Protein AF-A0A6A7RZ47-F1 (afdb_monomer_lite)

Organism: NCBI:txid327160

Structure (mmCIF, N/CA/C/O backbone):
data_AF-A0A6A7RZ47-F1
#
_entry.id   AF-A0A6A7RZ47-F1
#
loop_
_atom_site.group_PDB
_atom_site.id
_atom_site.type_symbol
_atom_site.label_atom_id
_atom_site.label_alt_id
_atom_site.label_comp_id
_atom_site.label_asym_id
_atom_site.label_entity_id
_atom_site.label_seq_id
_atom_site.pdbx_PDB_ins_code
_atom_site.Cartn_x
_atom_site.Cartn_y
_atom_site.Cartn_z
_atom_site.occupancy
_atom_site.B_iso_or_equiv
_atom_site.auth_seq_id
_atom_site.auth_comp_id
_atom_site.auth_asym_id
_atom_site.auth_atom_id
_atom_site.pdbx_PDB_model_num
ATOM 1 N N . MET A 1 1 ? -10.441 25.614 19.177 1.00 42.06 1 MET A N 1
ATOM 2 C CA . MET A 1 1 ? -10.637 24.174 19.449 1.00 42.06 1 MET A CA 1
ATOM 3 C C . MET A 1 1 ? -12.119 23.893 19.299 1.00 42.06 1 MET A C 1
ATOM 5 O O . MET A 1 1 ? -12.904 24.571 19.939 1.00 42.06 1 MET A O 1
ATOM 9 N N . HIS A 1 2 ? -12.504 23.010 18.382 1.00 46.91 2 HIS A N 1
ATOM 10 C CA . HIS A 1 2 ? -13.904 22.645 18.164 1.00 46.91 2 HIS A CA 1
ATOM 11 C C . HIS A 1 2 ? -14.183 21.423 19.047 1.00 46.91 2 HIS A C 1
ATOM 13 O O . HIS A 1 2 ? -13.871 20.298 18.664 1.00 46.91 2 HIS A O 1
ATOM 19 N N . PHE A 1 3 ? -14.642 21.651 20.278 1.00 51.09 3 PHE A N 1
ATOM 20 C CA . PHE A 1 3 ? -15.110 20.572 21.142 1.00 51.09 3 PHE A CA 1
ATOM 21 C C . PHE A 1 3 ? -16.520 20.208 20.681 1.00 51.09 3 PHE A C 1
ATOM 23 O O . PHE A 1 3 ? -17.443 21.003 20.829 1.00 51.09 3 PHE A O 1
ATOM 30 N N . ALA A 1 4 ? -16.675 19.042 20.052 1.00 54.41 4 ALA A N 1
ATOM 31 C CA . ALA A 1 4 ? -17.999 18.481 19.817 1.00 54.41 4 ALA A CA 1
ATOM 32 C C . ALA A 1 4 ? -18.583 18.100 21.192 1.00 54.41 4 ALA A C 1
ATOM 34 O O . ALA A 1 4 ? -17.933 17.324 21.896 1.00 54.41 4 ALA A O 1
ATOM 35 N N . PRO A 1 5 ? -19.744 18.644 21.596 1.00 55.62 5 PRO A N 1
ATOM 36 C CA . PRO A 1 5 ? -20.177 18.633 22.995 1.00 55.62 5 PRO A CA 1
ATOM 37 C C . PRO A 1 5 ? -20.528 17.253 23.579 1.00 55.62 5 PRO A C 1
ATOM 39 O O . PRO A 1 5 ? -20.689 17.161 24.785 1.00 55.62 5 PRO A O 1
ATOM 42 N N . CYS A 1 6 ? -20.581 16.177 22.785 1.00 64.56 6 CYS A N 1
ATOM 43 C CA . CYS A 1 6 ? -21.048 14.867 23.262 1.00 64.56 6 CYS A CA 1
ATOM 44 C C . CYS A 1 6 ? -20.198 13.683 22.767 1.00 64.56 6 CYS A C 1
ATOM 46 O O . CYS A 1 6 ? -20.747 12.652 22.397 1.00 64.56 6 CYS A O 1
ATOM 48 N N . LYS A 1 7 ? -18.865 13.803 22.669 1.00 72.44 7 LYS A N 1
ATOM 49 C CA . LYS A 1 7 ? -18.021 12.680 22.207 1.00 72.44 7 LYS A CA 1
ATOM 50 C C . LYS A 1 7 ? -16.829 12.432 23.127 1.00 72.44 7 LYS A C 1
ATOM 52 O O . LYS A 1 7 ? -16.024 13.342 23.326 1.00 72.44 7 LYS A O 1
ATOM 57 N N . LEU A 1 8 ? -16.672 11.186 23.593 1.00 81.12 8 LEU A N 1
ATOM 58 C CA . LEU A 1 8 ? -15.474 10.733 24.309 1.00 81.12 8 LEU A CA 1
ATOM 59 C C . LEU A 1 8 ? -14.213 10.948 23.467 1.00 81.12 8 LEU A C 1
ATOM 61 O O . LEU A 1 8 ? -14.157 10.592 22.287 1.00 81.12 8 LEU A O 1
ATOM 65 N N . GLN A 1 9 ? -13.180 11.509 24.093 1.00 85.69 9 GLN A N 1
ATOM 66 C CA . GLN A 1 9 ? -11.888 11.772 23.466 1.00 85.69 9 GLN A CA 1
ATOM 67 C C . GLN A 1 9 ? -10.771 11.253 24.366 1.00 85.69 9 GLN A C 1
ATOM 69 O O . GLN A 1 9 ? -10.730 11.545 25.558 1.00 85.69 9 GLN A O 1
ATOM 74 N N . ILE A 1 10 ? -9.855 10.481 23.783 1.00 88.12 10 ILE A N 1
ATOM 75 C CA . ILE A 1 10 ? -8.711 9.925 24.507 1.00 88.12 10 ILE A CA 1
ATOM 76 C C . ILE A 1 10 ? -7.615 10.989 24.566 1.00 88.12 10 ILE A C 1
ATOM 78 O O . ILE A 1 10 ? -7.246 11.559 23.536 1.00 88.12 10 ILE A O 1
ATOM 82 N N . VAL A 1 11 ? -7.079 11.233 25.758 1.00 89.31 11 VAL A N 1
ATOM 83 C CA . VAL A 1 11 ? -5.932 12.121 25.974 1.00 89.31 11 VAL A CA 1
ATOM 84 C C . VAL A 1 11 ? -4.683 11.270 26.173 1.00 89.31 11 VAL A C 1
ATOM 86 O O . VAL A 1 11 ? -4.704 10.301 26.926 1.00 89.31 11 VAL A O 1
ATOM 89 N N . ASP A 1 12 ? -3.613 11.604 25.455 1.00 89.88 12 ASP A N 1
ATOM 90 C CA . ASP A 1 12 ? -2.303 10.968 25.625 1.00 89.88 12 ASP A CA 1
ATOM 91 C C . ASP A 1 12 ? -1.648 11.430 26.936 1.00 89.88 12 ASP A C 1
ATOM 93 O O . ASP A 1 12 ? -1.512 12.633 27.167 1.00 89.88 12 ASP A O 1
ATOM 97 N N . GLU A 1 13 ? -1.209 10.481 27.761 1.00 89.88 13 GLU A N 1
ATOM 98 C CA . GLU A 1 13 ? -0.574 10.729 29.059 1.00 89.88 13 GLU A CA 1
ATOM 99 C C . GLU A 1 13 ? 0.754 11.494 28.945 1.00 89.88 13 GLU A C 1
ATOM 101 O O . GLU A 1 13 ? 1.069 12.315 29.804 1.00 89.88 13 GLU A O 1
ATOM 106 N N . TYR A 1 14 ? 1.516 11.288 27.867 1.00 88.44 14 TYR A N 1
ATOM 107 C CA . TYR A 1 14 ? 2.849 11.885 27.729 1.00 88.44 14 TYR A CA 1
ATOM 108 C C . TYR A 1 14 ? 2.822 13.279 27.111 1.00 88.44 14 TYR A C 1
ATOM 110 O O . TYR A 1 14 ? 3.708 14.095 27.362 1.00 88.44 14 TYR A O 1
ATOM 118 N N . THR A 1 15 ? 1.843 13.550 26.248 1.00 87.62 15 THR A N 1
ATOM 119 C CA . THR A 1 15 ? 1.800 14.796 25.470 1.00 87.62 15 THR A CA 1
ATOM 120 C C . THR A 1 15 ? 0.617 15.693 25.812 1.00 87.62 15 THR A C 1
ATOM 122 O O . THR A 1 15 ? 0.584 16.834 25.346 1.00 87.62 15 THR A O 1
ATOM 125 N N . GLY A 1 16 ? -0.366 15.196 26.574 1.00 87.38 16 GLY A N 1
ATOM 126 C CA . GLY A 1 16 ? -1.621 15.895 26.864 1.00 87.38 16 GLY A CA 1
ATOM 127 C C . GLY A 1 16 ? -2.458 16.180 25.614 1.00 87.38 16 GLY A C 1
ATOM 128 O O . GLY A 1 16 ? -3.402 16.970 25.653 1.00 87.38 16 GLY A O 1
ATOM 129 N N . ARG A 1 17 ? -2.098 15.593 24.464 1.00 87.88 17 ARG A N 1
ATOM 130 C CA . ARG A 1 17 ? -2.777 15.848 23.195 1.00 87.88 17 ARG A CA 1
ATOM 131 C C . ARG A 1 17 ? -4.041 15.015 23.115 1.00 87.88 17 ARG A C 1
ATOM 133 O O . ARG A 1 17 ? -4.040 13.810 23.351 1.00 87.88 17 ARG A O 1
ATOM 140 N N . VAL A 1 18 ? -5.106 15.682 22.702 1.00 87.50 18 VAL A N 1
ATOM 141 C CA . VAL A 1 18 ? -6.410 15.077 22.466 1.00 87.50 18 VAL A CA 1
ATOM 142 C C . VAL A 1 18 ? -6.393 14.312 21.141 1.00 87.50 18 VAL A C 1
ATOM 144 O O . VAL A 1 18 ? -6.062 14.868 20.090 1.00 87.50 18 VAL A O 1
ATOM 147 N N . MET A 1 19 ? -6.760 13.033 21.178 1.00 85.25 19 MET A N 1
ATOM 148 C CA . MET A 1 19 ? -6.760 12.122 20.032 1.00 85.25 19 MET A CA 1
ATOM 149 C C . MET A 1 19 ? -8.194 11.799 19.588 1.00 85.25 19 MET A C 1
ATOM 151 O O . MET A 1 19 ? -8.708 10.713 19.837 1.00 85.25 19 MET A O 1
ATOM 155 N N . VAL A 1 20 ? -8.832 12.747 18.894 1.00 79.06 20 VAL A N 1
ATOM 156 C CA . VAL A 1 20 ? -10.267 12.715 18.517 1.00 79.06 20 VAL A CA 1
ATOM 157 C C . VAL A 1 20 ? -10.666 11.519 17.630 1.00 79.06 20 VAL A C 1
ATOM 159 O O . VAL A 1 20 ? -11.821 11.083 17.645 1.00 79.06 20 VAL A O 1
ATOM 162 N N . ASP A 1 21 ? -9.710 10.975 16.874 1.00 78.31 21 ASP A N 1
ATOM 163 C CA . ASP A 1 21 ? -9.923 9.858 15.941 1.00 78.31 21 ASP A CA 1
ATOM 164 C C . ASP A 1 21 ? -9.571 8.484 16.530 1.00 78.31 21 ASP A C 1
ATOM 166 O O . ASP A 1 21 ? -9.697 7.466 15.846 1.00 78.31 21 ASP A O 1
ATOM 170 N N . ARG A 1 22 ? -9.115 8.425 17.785 1.00 82.00 22 ARG A N 1
ATOM 171 C CA . ARG A 1 22 ? -8.833 7.154 18.460 1.00 82.00 22 ARG A CA 1
ATOM 172 C C . ARG A 1 22 ? -10.026 6.736 19.312 1.00 82.00 22 ARG A C 1
ATOM 174 O O . ARG A 1 22 ? -10.660 7.560 19.957 1.00 82.00 22 ARG A O 1
ATOM 181 N N . SER A 1 23 ? -10.305 5.437 19.315 1.00 81.31 23 SER A N 1
ATOM 182 C CA . SER A 1 23 ? -11.322 4.802 20.158 1.00 81.31 23 SER A CA 1
ATOM 183 C C . SER A 1 23 ? -10.700 3.621 20.897 1.00 81.31 23 SER A C 1
ATOM 185 O O . SER A 1 23 ? -9.694 3.071 20.443 1.00 81.31 23 SER A O 1
ATOM 187 N N . LEU A 1 24 ? -11.267 3.266 22.049 1.00 82.38 24 LEU A N 1
ATOM 188 C CA . LEU A 1 24 ? -10.850 2.098 22.815 1.00 82.38 24 LEU A CA 1
ATOM 189 C C . LEU A 1 24 ? -11.494 0.846 22.214 1.00 82.38 24 LEU A C 1
ATOM 191 O O . LEU A 1 24 ? -12.659 0.849 21.812 1.00 82.38 24 LEU A O 1
ATOM 195 N N . GLU A 1 25 ? -10.729 -0.239 22.149 1.00 81.62 25 GLU A N 1
ATOM 196 C CA . GLU A 1 25 ? -11.185 -1.485 21.538 1.00 81.62 25 GLU A CA 1
ATOM 197 C C . GLU A 1 25 ? -12.207 -2.240 22.411 1.00 81.62 25 GLU A C 1
ATOM 199 O O . GLU A 1 25 ? -12.473 -1.892 23.561 1.00 81.62 25 GLU A O 1
ATOM 204 N N . ARG A 1 26 ? -12.793 -3.307 21.846 1.00 80.56 26 ARG A N 1
ATOM 205 C CA . ARG A 1 26 ? -13.668 -4.276 22.544 1.00 80.56 26 ARG A CA 1
ATOM 206 C C . ARG A 1 26 ? -14.903 -3.676 23.237 1.00 80.56 26 ARG A C 1
ATOM 208 O O . ARG A 1 26 ? -15.439 -4.286 24.152 1.00 80.56 26 ARG A O 1
ATOM 215 N N . GLY A 1 27 ? -15.373 -2.514 22.782 1.00 80.56 27 GLY A N 1
ATOM 216 C CA . GLY A 1 27 ? -16.557 -1.855 23.343 1.00 80.56 27 GLY A CA 1
ATOM 217 C C . GLY A 1 27 ? -16.280 -1.035 24.606 1.00 80.56 27 GLY A C 1
ATOM 218 O O . GLY A 1 27 ? -17.218 -0.513 25.194 1.00 80.56 27 GLY A O 1
ATOM 219 N N . LEU A 1 28 ? -15.015 -0.852 25.002 1.00 85.88 28 LEU A N 1
ATOM 220 C CA . LEU A 1 28 ? -14.660 -0.033 26.168 1.00 85.88 28 LEU A CA 1
ATOM 221 C C . LEU A 1 28 ? -15.121 1.420 26.025 1.00 85.88 28 LEU A C 1
ATOM 223 O O . LEU A 1 28 ? -15.620 1.995 26.984 1.00 85.88 28 LEU A O 1
ATOM 227 N N . SER A 1 29 ? -15.022 2.001 24.825 1.00 85.00 29 SER A N 1
ATOM 228 C CA . SER A 1 29 ? -15.568 3.341 24.575 1.00 85.00 29 SER A CA 1
ATOM 229 C C . SER A 1 29 ? -17.073 3.407 24.844 1.00 85.00 29 SER A C 1
ATOM 231 O O . SER A 1 29 ? -17.524 4.370 25.444 1.00 85.00 29 SER A O 1
ATOM 233 N N . GLN A 1 30 ? -17.824 2.357 24.498 1.00 82.06 30 GLN A N 1
ATOM 234 C CA . GLN A 1 30 ? -19.267 2.301 24.752 1.00 82.06 30 GLN A CA 1
ATOM 235 C C . GLN A 1 30 ? -19.565 2.158 26.245 1.00 82.06 30 GLN A C 1
ATOM 237 O O . GLN A 1 30 ? -20.464 2.809 26.754 1.00 82.06 30 GLN A O 1
ATOM 242 N N . MET A 1 31 ? -18.795 1.342 26.970 1.00 86.19 31 MET A N 1
ATOM 243 C CA . MET A 1 31 ? -18.955 1.200 28.423 1.00 86.19 31 MET A CA 1
ATOM 244 C C . MET A 1 31 ? -18.697 2.515 29.164 1.00 86.19 31 MET A C 1
ATOM 246 O O . MET A 1 31 ? -19.394 2.822 30.126 1.00 86.19 31 MET A O 1
ATOM 250 N N . ILE A 1 32 ? -17.709 3.294 28.720 1.00 87.94 32 ILE A N 1
ATOM 251 C CA . ILE A 1 32 ? -17.420 4.603 29.311 1.00 87.94 32 ILE A CA 1
ATOM 252 C C . ILE A 1 32 ? -18.496 5.621 28.910 1.00 87.94 32 ILE A C 1
ATOM 254 O O . ILE A 1 32 ? -18.907 6.399 29.758 1.00 87.94 32 ILE A O 1
ATOM 258 N N . GLU A 1 33 ? -19.007 5.586 27.673 1.00 86.50 33 GLU A N 1
ATOM 259 C CA . GLU A 1 33 ? -20.148 6.421 27.253 1.00 86.50 33 GLU A CA 1
ATOM 260 C C . GLU A 1 33 ? -21.375 6.169 28.140 1.00 86.50 33 GLU A C 1
ATOM 262 O O . GLU A 1 33 ? -21.979 7.126 28.608 1.00 86.50 33 GLU A O 1
ATOM 267 N N . VAL A 1 34 ? -21.677 4.900 28.454 1.00 84.88 34 VAL A N 1
ATOM 268 C CA . VAL A 1 34 ? -22.742 4.526 29.407 1.00 84.88 34 VAL A CA 1
ATOM 269 C C . VAL A 1 34 ? -22.459 5.091 30.796 1.00 84.88 34 VAL A C 1
ATOM 271 O O . VAL A 1 34 ? -23.351 5.650 31.425 1.00 84.88 34 VAL A O 1
ATOM 274 N N . LYS A 1 35 ? -21.229 4.911 31.291 1.00 88.56 35 LYS A N 1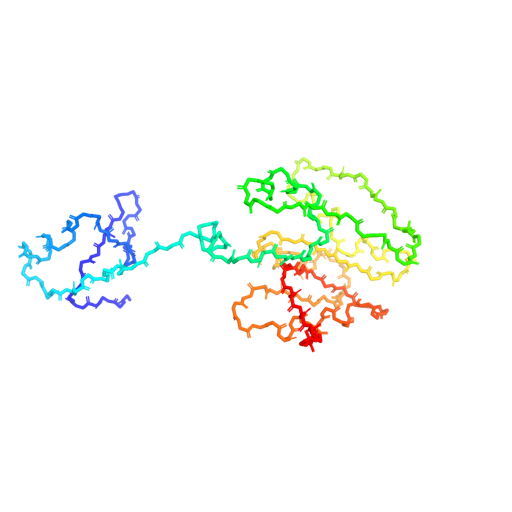
ATOM 275 C CA . LYS A 1 35 ? -20.835 5.327 32.643 1.00 88.56 35 LYS A CA 1
ATOM 276 C C . LYS A 1 35 ? -20.931 6.843 32.836 1.00 88.56 35 LYS A C 1
ATOM 278 O O . LYS A 1 35 ? -21.244 7.282 33.934 1.00 88.56 35 LYS A O 1
ATOM 283 N N . GLU A 1 36 ? -20.629 7.614 31.797 1.00 88.06 36 GLU A N 1
ATOM 284 C CA . GLU A 1 36 ? -20.620 9.082 31.818 1.00 88.06 36 GLU A CA 1
ATOM 285 C C . GLU A 1 36 ? -21.913 9.691 31.240 1.00 88.06 36 GLU A C 1
ATOM 287 O O . GLU A 1 36 ? -21.947 10.886 30.959 1.00 88.06 36 GLU A O 1
ATOM 292 N N . GLU A 1 37 ? -22.960 8.878 31.044 1.00 83.38 37 GLU A N 1
ATOM 293 C CA . GLU A 1 37 ? -24.286 9.309 30.570 1.00 83.38 37 GLU A CA 1
ATOM 294 C C . GLU A 1 37 ? -24.254 10.081 29.228 1.00 83.38 37 GLU A C 1
ATOM 296 O O . GLU A 1 37 ? -25.025 11.013 29.001 1.00 83.38 37 GLU A O 1
ATOM 301 N N . LEU A 1 38 ? -23.355 9.692 28.314 1.00 82.50 38 LEU A N 1
ATOM 302 C CA . LEU A 1 38 ? -23.194 10.312 26.992 1.00 82.50 38 LEU A CA 1
ATOM 303 C C . LEU A 1 38 ? -24.079 9.657 25.918 1.00 82.50 38 LEU A C 1
ATOM 305 O O . LEU A 1 38 ? -24.382 8.465 25.970 1.00 82.50 38 LEU A O 1
ATOM 309 N N . ASP A 1 39 ? -24.428 10.430 24.884 1.00 75.69 39 ASP A N 1
ATOM 310 C CA . ASP A 1 39 ? -25.179 9.941 23.722 1.00 75.69 39 ASP A CA 1
ATOM 311 C C . ASP A 1 39 ? -24.445 8.800 22.993 1.00 75.69 39 ASP A C 1
ATOM 313 O O . ASP A 1 39 ? -23.291 8.924 22.572 1.00 75.69 39 ASP A O 1
ATOM 317 N N . PHE A 1 40 ? -25.150 7.686 22.784 1.00 69.00 40 PHE A N 1
ATOM 318 C CA . PHE A 1 40 ? -24.604 6.482 22.159 1.00 69.00 40 PHE A CA 1
ATOM 319 C C . PHE A 1 40 ? -24.337 6.664 20.662 1.00 69.00 40 PHE A C 1
ATOM 321 O O . PHE A 1 40 ? -25.263 6.802 19.856 1.00 69.00 40 PHE A O 1
ATOM 328 N N . PHE A 1 41 ? -23.082 6.507 20.240 1.00 69.31 41 PHE A N 1
ATOM 329 C CA . PHE A 1 41 ? -22.764 6.364 18.820 1.00 69.31 41 PHE A CA 1
ATOM 330 C C . PHE A 1 41 ? -22.760 4.887 18.404 1.00 69.31 41 PHE A C 1
ATOM 332 O O . PHE A 1 41 ? -22.022 4.054 18.935 1.00 69.31 41 PHE A O 1
ATOM 339 N N . ARG A 1 42 ? -23.575 4.540 17.397 1.00 69.38 42 ARG A N 1
ATOM 340 C CA . ARG A 1 42 ? -23.644 3.169 16.867 1.00 69.38 42 ARG A CA 1
ATOM 341 C C . ARG A 1 42 ? -22.287 2.748 16.296 1.00 69.38 42 ARG A C 1
ATOM 343 O O . ARG A 1 42 ? -21.728 3.418 15.422 1.00 69.38 42 ARG A O 1
ATOM 350 N N . ARG A 1 43 ? -21.778 1.601 16.755 1.00 69.12 43 ARG A N 1
ATOM 351 C CA . ARG A 1 43 ? -20.550 0.997 16.229 1.00 69.12 43 ARG A CA 1
ATOM 352 C C . ARG A 1 43 ? -20.701 0.742 14.730 1.00 69.12 43 ARG A C 1
ATOM 354 O O . ARG A 1 43 ? -21.710 0.208 14.273 1.00 69.12 43 ARG A O 1
ATOM 361 N N . ARG A 1 44 ? -19.679 1.109 13.954 1.00 69.81 44 ARG A N 1
ATOM 362 C CA . ARG A 1 44 ? -19.549 0.638 12.571 1.00 69.81 44 ARG A CA 1
ATOM 363 C C . ARG A 1 44 ? -19.089 -0.813 12.620 1.00 69.81 44 ARG A C 1
ATOM 365 O O . ARG A 1 44 ? -17.897 -1.077 12.754 1.00 69.81 44 ARG A O 1
ATOM 372 N N . ASP A 1 45 ? -20.037 -1.735 12.554 1.00 75.88 45 ASP A N 1
ATOM 373 C CA . ASP A 1 45 ? -19.730 -3.156 12.451 1.00 75.88 45 ASP A CA 1
ATOM 374 C C . ASP A 1 45 ? -19.401 -3.510 10.996 1.00 75.88 45 ASP A C 1
ATOM 376 O O . ASP A 1 45 ? -20.181 -3.274 10.072 1.00 75.88 45 ASP A O 1
ATOM 380 N N . THR A 1 46 ? -18.213 -4.069 10.777 1.00 79.94 46 THR A N 1
ATOM 381 C CA . THR A 1 46 ? -17.807 -4.568 9.462 1.00 79.94 46 THR A CA 1
ATOM 382 C C . THR A 1 46 ? -18.532 -5.884 9.190 1.00 79.94 46 THR A C 1
ATOM 384 O O . THR A 1 46 ? -18.155 -6.917 9.736 1.00 79.94 46 THR A O 1
ATOM 387 N N . ILE A 1 47 ? -19.558 -5.850 8.334 1.00 87.88 47 ILE A N 1
ATOM 388 C CA . ILE A 1 47 ? -20.412 -7.012 8.009 1.00 87.88 47 ILE A CA 1
ATOM 389 C C . ILE A 1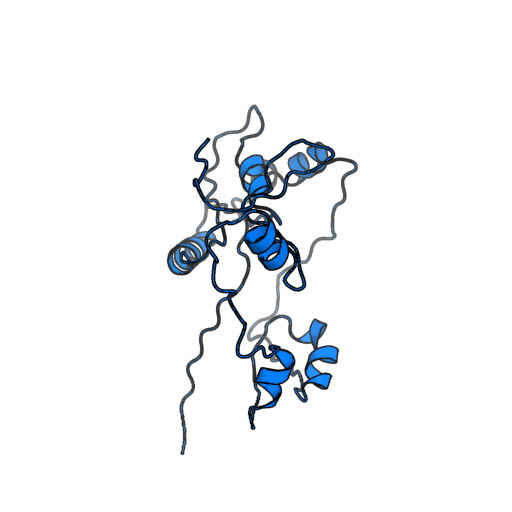 47 ? -19.601 -8.153 7.377 1.00 87.88 47 ILE A C 1
ATOM 391 O O . ILE A 1 47 ? -19.850 -9.327 7.634 1.00 87.88 47 ILE A O 1
ATOM 395 N N . SER A 1 48 ? -18.627 -7.819 6.529 1.00 82.69 48 SER A N 1
ATOM 396 C CA . SER A 1 48 ? -17.779 -8.804 5.866 1.00 82.69 48 SER A CA 1
ATOM 397 C C . SER A 1 48 ? -16.418 -8.211 5.541 1.00 82.69 48 SER A C 1
ATOM 399 O O . SER A 1 48 ? -16.302 -7.050 5.147 1.00 82.69 48 SER A O 1
ATOM 401 N N . SER A 1 49 ? -15.383 -9.028 5.695 1.00 89.06 49 SER A N 1
ATOM 402 C CA . SER A 1 49 ? -14.024 -8.715 5.279 1.00 89.06 49 SER A CA 1
ATOM 403 C C . SER A 1 49 ? -13.463 -9.912 4.528 1.00 89.06 49 SER A C 1
ATOM 405 O O . SER A 1 49 ? -13.545 -11.054 4.987 1.00 89.06 49 SER A O 1
ATOM 407 N N . ILE A 1 50 ? -12.895 -9.658 3.354 1.00 92.50 50 ILE A N 1
ATOM 408 C CA . ILE A 1 50 ? -12.192 -10.660 2.564 1.00 92.50 50 ILE A CA 1
ATOM 409 C C . ILE A 1 50 ? -10.832 -10.104 2.167 1.00 92.50 50 ILE A C 1
ATOM 411 O O . ILE A 1 50 ? -10.706 -8.961 1.735 1.00 92.50 50 ILE A O 1
ATOM 415 N N . THR A 1 51 ? -9.793 -10.919 2.318 1.00 92.94 51 THR A N 1
ATOM 416 C CA . THR A 1 51 ? -8.455 -10.548 1.865 1.00 92.94 51 THR A CA 1
ATOM 417 C C . THR A 1 51 ? -8.359 -10.688 0.348 1.00 92.94 51 THR A C 1
ATOM 419 O O . THR A 1 51 ? -8.975 -11.582 -0.239 1.00 92.94 51 THR A O 1
ATOM 422 N N . TYR A 1 52 ? -7.548 -9.853 -0.306 1.00 88.94 52 TYR A N 1
ATOM 423 C CA . TYR A 1 52 ? -7.353 -9.936 -1.758 1.00 88.94 52 TYR A CA 1
ATOM 424 C C . TYR A 1 52 ? -6.878 -11.323 -2.205 1.00 88.94 52 TYR A C 1
ATOM 426 O O . TYR A 1 52 ? -7.367 -11.847 -3.202 1.00 88.94 52 TYR A O 1
ATOM 434 N N . GLN A 1 53 ? -5.994 -11.964 -1.433 1.00 88.19 53 GLN A N 1
ATOM 435 C CA . GLN A 1 53 ? -5.513 -13.312 -1.746 1.00 88.19 53 GLN A CA 1
ATOM 436 C C . GLN A 1 53 ? -6.660 -14.331 -1.773 1.00 88.19 53 GLN A C 1
ATOM 438 O O . GLN A 1 53 ? -6.689 -15.209 -2.631 1.00 88.19 53 GLN A O 1
ATOM 443 N N . ARG A 1 54 ? -7.625 -14.219 -0.849 1.00 88.56 54 ARG A N 1
ATOM 444 C CA . ARG A 1 54 ? -8.790 -15.113 -0.803 1.00 88.56 54 ARG A CA 1
ATOM 445 C C . ARG A 1 54 ? -9.824 -14.757 -1.866 1.00 88.56 54 ARG A C 1
ATOM 447 O O . ARG A 1 54 ? -10.462 -15.656 -2.400 1.00 88.56 54 ARG A O 1
ATOM 454 N N . PHE A 1 55 ? -9.977 -13.472 -2.171 1.00 90.25 55 PHE A N 1
ATOM 455 C CA . PHE A 1 55 ? -10.881 -12.990 -3.209 1.00 90.25 55 PHE A CA 1
ATOM 456 C C . PHE A 1 55 ? -10.496 -13.537 -4.588 1.00 90.25 55 PHE A C 1
ATOM 458 O O . PHE A 1 55 ? -11.336 -14.128 -5.260 1.00 90.25 55 PHE A O 1
ATOM 465 N N . PHE A 1 56 ? -9.220 -13.437 -4.978 1.00 89.50 56 PHE A N 1
ATOM 466 C CA . PHE A 1 56 ? -8.775 -13.889 -6.301 1.00 89.50 56 PHE A CA 1
ATOM 467 C C . PHE A 1 56 ? -8.827 -15.410 -6.499 1.00 89.50 56 PHE A C 1
ATOM 469 O O . PHE A 1 56 ? -8.986 -15.871 -7.623 1.00 89.50 56 PHE A O 1
ATOM 476 N N . ARG A 1 57 ? -8.778 -16.197 -5.418 1.00 87.38 57 ARG A N 1
ATOM 477 C CA . ARG A 1 57 ? -8.931 -17.662 -5.478 1.00 87.38 57 ARG A CA 1
ATOM 478 C C . ARG A 1 57 ? -10.347 -18.131 -5.822 1.00 87.38 57 ARG A C 1
ATOM 480 O O . ARG A 1 57 ? -10.534 -19.320 -6.039 1.00 87.38 57 ARG A O 1
ATOM 487 N N . ARG A 1 58 ? -11.339 -17.235 -5.817 1.00 89.19 58 ARG A N 1
ATOM 488 C CA . ARG A 1 58 ? -12.729 -17.569 -6.166 1.00 89.19 58 ARG A CA 1
ATOM 489 C C . ARG A 1 58 ? -12.996 -17.556 -7.672 1.00 89.19 58 ARG A C 1
ATOM 491 O O . ARG A 1 58 ? -14.057 -18.007 -8.076 1.00 89.19 58 ARG A O 1
ATOM 498 N N . TYR A 1 59 ? -12.080 -17.025 -8.481 1.00 91.00 59 TYR A N 1
ATOM 499 C CA . TYR A 1 59 ? -12.220 -17.044 -9.935 1.00 91.00 59 TYR A CA 1
ATOM 500 C C . TYR A 1 59 ? -11.793 -18.401 -10.489 1.00 91.00 59 TYR A C 1
ATOM 502 O O . TYR A 1 59 ? -10.759 -18.931 -10.090 1.00 91.00 59 TYR A O 1
ATOM 510 N N . GLU A 1 60 ? -12.556 -18.921 -11.449 1.00 88.19 60 GLU A N 1
ATOM 511 C CA . GLU A 1 60 ? -12.217 -20.158 -12.165 1.00 88.19 60 GLU A CA 1
ATOM 512 C C . GLU A 1 60 ? -10.935 -19.998 -12.992 1.00 88.19 60 GLU A C 1
ATOM 514 O O . GLU A 1 60 ? -10.117 -20.910 -13.072 1.00 88.19 60 GLU A O 1
ATOM 519 N N . CYS A 1 61 ? -10.728 -18.808 -13.565 1.00 87.62 61 CYS A N 1
ATOM 520 C CA . CYS A 1 61 ? -9.540 -18.454 -14.331 1.00 87.62 61 CYS A CA 1
ATOM 521 C C . CYS A 1 61 ? -8.934 -17.148 -13.806 1.00 87.62 61 CYS A C 1
ATOM 523 O O . CYS A 1 61 ? -9.570 -16.095 -13.854 1.00 87.62 61 CYS A O 1
ATOM 525 N N . LEU A 1 62 ? -7.680 -17.205 -13.346 1.00 88.56 62 LEU A N 1
ATOM 526 C CA . LEU A 1 62 ? -6.914 -16.039 -12.905 1.00 88.56 62 LEU A CA 1
ATOM 527 C C . LEU A 1 62 ? -5.695 -15.841 -13.813 1.00 88.56 62 LEU A C 1
ATOM 529 O O . LEU A 1 62 ? -4.785 -16.665 -13.849 1.00 88.56 62 LEU A O 1
ATOM 533 N N . ALA A 1 63 ? -5.673 -14.726 -14.541 1.00 89.50 63 ALA A N 1
ATOM 534 C CA . ALA A 1 63 ? -4.565 -14.332 -15.405 1.00 89.50 63 ALA A CA 1
ATOM 535 C C . ALA A 1 63 ? -4.242 -12.845 -15.212 1.00 89.50 63 ALA A C 1
ATOM 537 O O . ALA A 1 63 ? -5.109 -12.039 -14.877 1.00 89.50 63 ALA A O 1
ATOM 538 N N . GLY A 1 64 ? -2.982 -12.466 -15.423 1.00 88.62 64 GLY A N 1
ATOM 539 C CA . GLY A 1 64 ? -2.539 -11.089 -15.245 1.00 88.62 64 GLY A CA 1
ATOM 540 C C . GLY A 1 64 ? -1.216 -10.797 -15.938 1.00 88.62 64 GLY A C 1
ATOM 541 O O . GLY A 1 64 ? -0.408 -11.690 -16.185 1.00 88.62 64 GLY A O 1
ATOM 542 N N . LEU A 1 65 ? -0.986 -9.518 -16.230 1.00 92.38 65 LEU A N 1
ATOM 543 C CA . LEU A 1 65 ? 0.255 -9.020 -16.811 1.00 92.38 65 LEU A CA 1
ATOM 544 C C . LEU A 1 65 ? 0.938 -8.090 -15.813 1.00 92.38 65 LEU A C 1
ATOM 546 O O . LEU A 1 65 ? 0.336 -7.145 -15.308 1.00 92.38 65 LEU A O 1
ATOM 550 N N . SER A 1 66 ? 2.212 -8.350 -15.530 1.00 89.25 66 SER A N 1
ATOM 551 C CA . SER A 1 66 ? 3.031 -7.471 -14.701 1.00 89.25 66 SER A CA 1
ATOM 552 C C . SER A 1 66 ? 4.462 -7.440 -15.217 1.00 89.25 66 SER A C 1
ATOM 554 O O . SER A 1 66 ? 5.081 -8.475 -15.462 1.00 89.25 66 SER A O 1
ATOM 556 N N . GLY A 1 67 ? 5.009 -6.231 -15.348 1.00 87.69 67 GLY A N 1
ATOM 557 C CA . GLY A 1 67 ? 6.380 -6.023 -15.821 1.00 87.69 67 GLY A CA 1
ATOM 558 C C . GLY A 1 67 ? 7.460 -6.511 -14.848 1.00 87.69 67 GLY A C 1
ATOM 559 O O . GLY A 1 67 ? 8.618 -6.618 -15.238 1.00 87.69 67 GLY A O 1
ATOM 560 N N . THR A 1 68 ? 7.100 -6.809 -13.597 1.00 86.69 68 THR A N 1
ATOM 561 C CA . THR A 1 68 ? 8.023 -7.255 -12.539 1.00 86.69 68 THR A CA 1
ATOM 562 C C . THR A 1 68 ? 7.565 -8.558 -11.880 1.00 86.69 68 THR A C 1
ATOM 564 O O . THR A 1 68 ? 7.972 -8.864 -10.760 1.00 86.69 68 THR A O 1
ATOM 567 N N . ALA A 1 69 ? 6.737 -9.348 -12.574 1.00 87.06 69 ALA A N 1
ATOM 568 C CA . ALA A 1 69 ? 6.179 -10.600 -12.056 1.00 87.06 69 ALA A CA 1
ATOM 569 C C . ALA A 1 69 ? 7.245 -11.628 -11.632 1.00 87.06 69 ALA A C 1
ATOM 571 O O . ALA A 1 69 ? 6.979 -12.475 -10.785 1.00 87.06 69 ALA A O 1
ATOM 572 N N . THR A 1 70 ? 8.461 -11.557 -12.185 1.00 86.38 70 THR A N 1
ATOM 573 C CA . THR A 1 70 ? 9.544 -12.506 -11.888 1.00 86.38 70 THR A CA 1
ATOM 574 C C . THR A 1 70 ? 9.924 -12.529 -10.406 1.00 86.38 70 THR A C 1
ATOM 576 O O . THR A 1 70 ? 10.144 -13.604 -9.860 1.00 86.38 70 THR A O 1
ATOM 579 N N . ALA A 1 71 ? 9.951 -11.372 -9.734 1.00 87.12 71 ALA A N 1
ATOM 580 C CA . ALA A 1 71 ? 10.342 -11.287 -8.323 1.00 87.12 71 ALA A CA 1
ATOM 581 C C . ALA A 1 71 ? 9.296 -11.904 -7.378 1.00 87.12 71 ALA A C 1
ATOM 583 O O . ALA A 1 71 ? 9.635 -12.457 -6.339 1.00 87.12 71 ALA A O 1
ATOM 584 N N . VAL A 1 72 ? 8.022 -11.837 -7.764 1.00 87.38 72 VAL A N 1
ATOM 585 C CA . VAL A 1 72 ? 6.878 -12.348 -6.991 1.00 87.38 72 VAL A CA 1
ATOM 586 C C . VAL A 1 72 ? 6.390 -13.712 -7.482 1.00 87.38 72 VAL A C 1
ATOM 588 O O . VAL A 1 72 ? 5.407 -14.239 -6.968 1.00 87.38 72 VAL A O 1
ATOM 591 N N . ALA A 1 73 ? 7.102 -14.336 -8.424 1.00 87.75 73 ALA A N 1
ATOM 592 C CA . ALA A 1 73 ? 6.760 -15.651 -8.957 1.00 87.75 73 ALA A CA 1
ATOM 593 C C . ALA A 1 73 ? 6.537 -16.729 -7.872 1.00 87.75 73 ALA A C 1
ATOM 595 O O . ALA A 1 73 ? 5.573 -17.482 -8.005 1.00 87.75 73 ALA A O 1
ATOM 596 N N . PRO A 1 74 ? 7.335 -16.810 -6.782 1.00 88.62 74 PRO A N 1
ATOM 597 C CA . PRO A 1 74 ? 7.083 -17.783 -5.716 1.00 88.62 74 PRO A CA 1
ATOM 598 C C . PRO A 1 74 ? 5.738 -17.580 -5.010 1.00 88.62 74 PRO A C 1
ATOM 600 O O . PRO A 1 74 ? 5.038 -18.549 -4.740 1.00 88.62 74 PRO A O 1
ATOM 603 N N . GLN A 1 75 ? 5.353 -16.328 -4.755 1.00 86.00 75 GLN A N 1
ATOM 604 C CA . GLN A 1 75 ? 4.075 -15.991 -4.119 1.00 86.00 75 GLN A CA 1
ATOM 605 C C . GLN A 1 75 ? 2.899 -16.200 -5.074 1.00 86.00 75 GLN A C 1
ATOM 607 O O . GLN A 1 75 ? 1.815 -16.583 -4.660 1.00 86.00 75 GLN A O 1
ATOM 612 N N . MET A 1 76 ? 3.105 -15.979 -6.370 1.00 86.19 76 MET A N 1
ATOM 613 C CA . MET A 1 76 ? 2.058 -16.179 -7.367 1.00 86.19 76 MET A CA 1
ATOM 614 C C . MET A 1 76 ? 1.727 -17.667 -7.551 1.00 86.19 76 MET A C 1
ATOM 616 O O . MET A 1 76 ? 0.559 -18.028 -7.698 1.00 86.19 76 MET A O 1
ATOM 620 N N . ARG A 1 77 ? 2.734 -18.542 -7.413 1.00 86.06 77 ARG A N 1
ATOM 621 C CA . ARG A 1 77 ? 2.539 -19.997 -7.398 1.00 86.06 77 ARG A CA 1
ATOM 622 C C . ARG A 1 77 ? 1.658 -20.473 -6.241 1.00 86.06 77 ARG A C 1
ATOM 624 O O . ARG A 1 77 ? 0.874 -21.390 -6.449 1.00 86.06 77 ARG A O 1
ATOM 631 N N . SER A 1 78 ? 1.717 -19.844 -5.060 1.00 84.25 78 SER A N 1
ATOM 632 C CA . SER A 1 78 ? 0.831 -20.219 -3.940 1.00 84.25 78 SER A CA 1
ATOM 633 C C . SER A 1 78 ? -0.638 -19.838 -4.172 1.00 84.25 78 SER A C 1
ATOM 635 O O . SER A 1 78 ? -1.524 -20.379 -3.516 1.00 84.25 78 SER A O 1
ATOM 637 N N . MET A 1 79 ? -0.905 -18.950 -5.135 1.00 79.38 79 MET A N 1
ATOM 638 C CA . MET A 1 79 ? -2.243 -18.599 -5.626 1.00 79.38 79 MET A CA 1
ATOM 639 C C . MET A 1 79 ? -2.584 -19.315 -6.943 1.00 79.38 79 MET A C 1
ATOM 641 O O . MET A 1 79 ? -3.435 -18.846 -7.696 1.00 79.38 79 MET A O 1
ATOM 645 N N . SER A 1 80 ? -1.897 -20.424 -7.235 1.00 80.69 80 SER A N 1
ATOM 646 C CA . SER A 1 80 ? -2.129 -21.272 -8.413 1.00 80.69 80 SER A CA 1
ATOM 647 C C . SER A 1 80 ? -1.802 -20.613 -9.761 1.00 80.69 80 SER A C 1
ATOM 649 O O . SER A 1 80 ? -2.227 -21.101 -10.803 1.00 80.69 80 SER A O 1
ATOM 651 N N . CYS A 1 81 ? -1.035 -19.518 -9.773 1.00 83.25 81 CYS A N 1
ATOM 652 C CA . CYS A 1 81 ? -0.711 -18.771 -10.989 1.00 83.25 81 CYS A CA 1
ATOM 653 C C . CYS A 1 81 ? 0.759 -18.946 -11.399 1.00 83.25 81 CYS A C 1
ATOM 655 O O . CYS A 1 81 ? 1.684 -18.581 -10.667 1.00 83.25 81 CYS A O 1
ATOM 657 N N . ALA A 1 82 ? 0.984 -19.456 -12.612 1.00 87.62 82 ALA A N 1
ATOM 658 C CA . ALA A 1 82 ? 2.313 -19.552 -13.212 1.00 87.62 82 ALA A CA 1
ATOM 659 C C . ALA A 1 82 ? 2.732 -18.218 -13.857 1.00 87.62 82 ALA A C 1
ATOM 661 O O . ALA A 1 82 ? 1.946 -17.575 -14.551 1.00 87.62 82 ALA A O 1
ATOM 662 N N . SER A 1 83 ? 3.988 -17.798 -13.668 1.00 88.25 83 SER A N 1
ATOM 663 C CA . SER A 1 83 ? 4.558 -16.649 -14.384 1.00 88.25 83 SER A CA 1
ATOM 664 C C . SER A 1 83 ? 5.296 -17.100 -15.643 1.00 88.25 83 SER A C 1
ATOM 666 O O . SER A 1 83 ? 6.146 -17.988 -15.598 1.00 88.25 83 SER A O 1
ATOM 668 N N . ARG A 1 84 ? 5.024 -16.437 -16.772 1.00 89.62 84 ARG A N 1
ATOM 669 C CA . ARG A 1 84 ? 5.789 -16.584 -18.017 1.00 89.62 84 ARG A CA 1
ATOM 670 C C . ARG A 1 84 ? 6.336 -15.227 -18.438 1.00 89.62 84 ARG A C 1
ATOM 672 O O . ARG A 1 84 ? 5.594 -14.250 -18.514 1.00 89.62 84 ARG A O 1
ATOM 679 N N . ARG A 1 85 ? 7.640 -15.155 -18.713 1.00 87.88 85 ARG A N 1
ATOM 680 C CA . ARG A 1 85 ? 8.262 -13.942 -19.251 1.00 87.88 85 ARG A CA 1
ATOM 681 C C . ARG A 1 85 ? 7.999 -13.875 -20.752 1.00 87.88 85 ARG A C 1
ATOM 683 O O . ARG A 1 85 ? 8.399 -14.772 -21.483 1.00 87.88 85 ARG A O 1
ATOM 690 N N . ILE A 1 86 ? 7.352 -12.804 -21.194 1.00 89.12 86 ILE A N 1
ATOM 691 C CA . ILE A 1 86 ? 7.177 -12.505 -22.617 1.00 89.12 86 ILE A CA 1
ATOM 692 C C . ILE A 1 86 ? 8.428 -11.756 -23.096 1.00 89.12 86 ILE A C 1
ATOM 694 O O . ILE A 1 86 ? 8.927 -10.865 -22.398 1.00 89.12 86 ILE A O 1
ATOM 698 N N . GLY A 1 87 ? 8.970 -12.158 -24.250 1.00 85.50 87 GLY A N 1
ATOM 699 C CA . GLY A 1 87 ? 10.105 -11.485 -24.883 1.00 85.50 87 GLY A CA 1
ATOM 700 C C . GLY A 1 87 ? 9.787 -10.018 -25.183 1.00 85.50 87 GLY A C 1
ATOM 701 O O . GLY A 1 87 ? 8.639 -9.660 -25.439 1.00 85.50 87 GLY A O 1
ATOM 702 N N . ARG A 1 88 ? 10.797 -9.145 -25.120 1.00 83.19 88 ARG A N 1
ATOM 703 C CA . ARG A 1 88 ? 10.639 -7.757 -25.577 1.00 83.19 88 ARG A CA 1
ATOM 704 C C . ARG A 1 88 ? 10.714 -7.724 -27.101 1.00 83.19 88 ARG A C 1
ATOM 706 O O . ARG A 1 88 ? 11.476 -8.489 -27.678 1.00 83.19 88 ARG A O 1
ATOM 713 N N . SER A 1 89 ? 9.974 -6.809 -27.725 1.00 86.88 89 SER A N 1
ATOM 714 C CA . SER A 1 89 ? 10.034 -6.585 -29.175 1.00 86.88 89 SER A CA 1
ATOM 715 C C . SER A 1 89 ? 11.372 -6.003 -29.642 1.00 86.88 89 SER A C 1
ATOM 717 O O . SER A 1 89 ? 11.717 -6.140 -30.808 1.00 86.88 89 SER A O 1
ATOM 719 N N . SER A 1 90 ? 12.138 -5.372 -28.747 1.00 81.50 90 SER A N 1
ATOM 720 C CA . SER A 1 90 ? 13.450 -4.796 -29.044 1.00 81.50 90 SER A CA 1
ATOM 721 C C . SER A 1 90 ? 14.474 -5.063 -27.939 1.00 81.50 90 SER A C 1
ATOM 723 O O . SER A 1 90 ? 14.133 -5.266 -26.764 1.00 81.50 90 SER A O 1
ATOM 725 N N . ALA A 1 91 ? 15.752 -5.066 -28.331 1.00 79.31 91 ALA A N 1
ATOM 726 C CA . ALA A 1 91 ? 16.874 -5.217 -27.415 1.00 79.31 91 ALA A CA 1
ATOM 727 C C . ALA A 1 91 ? 16.914 -4.057 -26.407 1.00 79.31 91 ALA A C 1
ATOM 729 O O . ALA A 1 91 ? 16.695 -2.894 -26.743 1.00 79.31 91 ALA A O 1
ATOM 730 N N . ALA A 1 92 ? 17.182 -4.375 -25.140 1.00 74.56 92 ALA A N 1
ATOM 731 C CA . ALA A 1 92 ? 17.262 -3.370 -24.092 1.00 74.56 92 ALA A CA 1
ATOM 732 C C . ALA A 1 92 ? 18.631 -2.675 -24.121 1.00 74.56 92 ALA A C 1
ATOM 734 O O . ALA A 1 92 ? 19.623 -3.256 -23.697 1.00 74.56 92 ALA A O 1
ATOM 735 N N . THR A 1 93 ? 18.669 -1.413 -24.540 1.00 75.50 93 THR A N 1
ATOM 736 C CA . THR A 1 93 ? 19.896 -0.589 -24.534 1.00 75.50 93 THR A CA 1
ATOM 737 C C . THR A 1 93 ? 20.121 0.139 -23.197 1.00 75.50 93 THR A C 1
ATOM 739 O O . THR A 1 93 ? 21.077 0.889 -23.028 1.00 75.50 93 THR A O 1
ATOM 742 N N . SER A 1 94 ? 19.230 -0.036 -22.213 1.00 75.62 94 SER A N 1
ATOM 743 C CA . SER A 1 94 ? 19.311 0.664 -20.926 1.00 75.62 94 SER A CA 1
ATOM 744 C C . SER A 1 94 ? 20.392 0.067 -20.017 1.00 75.62 94 SER A C 1
ATOM 746 O O . SER A 1 94 ? 20.254 -1.072 -19.570 1.00 75.62 94 SER A O 1
ATOM 748 N N . GLY A 1 95 ? 21.415 0.850 -19.672 1.00 75.62 95 GLY A N 1
ATOM 749 C CA . GLY A 1 95 ? 22.393 0.495 -18.640 1.00 75.62 95 GLY A CA 1
ATOM 750 C C . GLY A 1 95 ? 21.875 0.792 -17.229 1.00 75.62 95 GLY A C 1
ATOM 751 O O . GLY A 1 95 ? 21.361 1.882 -16.969 1.00 75.62 95 GLY A O 1
ATOM 752 N N . ASN A 1 96 ? 22.023 -0.159 -16.302 1.00 80.38 96 ASN A N 1
ATOM 753 C CA . ASN A 1 96 ? 21.775 0.084 -14.881 1.00 80.38 96 ASN A CA 1
ATOM 754 C C . ASN A 1 96 ? 23.048 0.626 -14.215 1.00 80.38 96 ASN A C 1
ATOM 756 O O . ASN A 1 96 ? 24.131 0.083 -14.422 1.00 80.38 96 ASN A O 1
ATOM 760 N N . ARG A 1 97 ? 22.925 1.676 -13.399 1.00 79.12 97 ARG A N 1
ATOM 761 C CA . ARG A 1 97 ? 24.042 2.202 -12.598 1.00 79.12 97 ARG A CA 1
ATOM 762 C C . ARG A 1 97 ? 24.010 1.591 -11.201 1.00 79.12 97 ARG A C 1
ATOM 764 O O . ARG A 1 97 ? 22.935 1.361 -10.651 1.00 79.12 97 ARG A O 1
ATOM 771 N N . SER A 1 98 ? 25.180 1.362 -10.610 1.00 81.69 98 SER A N 1
ATOM 772 C CA . SER A 1 98 ? 25.276 0.905 -9.223 1.00 81.69 98 SER A CA 1
ATOM 773 C C . SER A 1 98 ? 24.703 1.947 -8.253 1.00 81.69 98 SER A C 1
ATOM 775 O O . SER A 1 98 ? 24.705 3.156 -8.507 1.00 81.69 98 SER A O 1
ATOM 777 N N . SER A 1 99 ? 24.174 1.474 -7.126 1.00 83.81 99 SER A N 1
ATOM 778 C CA . SER A 1 99 ? 23.635 2.344 -6.082 1.00 83.81 99 SER A CA 1
ATOM 779 C C . SER A 1 99 ? 24.745 3.174 -5.438 1.00 83.81 99 SER A C 1
ATOM 781 O O . SER A 1 99 ? 25.768 2.624 -5.037 1.00 83.81 99 SER A O 1
ATOM 783 N N . SER A 1 100 ? 24.518 4.478 -5.256 1.00 81.62 100 SER A N 1
ATOM 784 C CA . SER A 1 100 ? 25.421 5.337 -4.482 1.00 81.62 100 SER A CA 1
ATOM 785 C C . SER A 1 100 ? 24.882 5.572 -3.070 1.00 81.62 100 SER A C 1
ATOM 787 O O . SER A 1 100 ? 23.699 5.862 -2.877 1.00 81.62 100 SER A O 1
ATOM 789 N N . THR A 1 101 ? 25.752 5.455 -2.068 1.00 84.62 101 THR A N 1
ATOM 790 C CA . THR A 1 101 ? 25.437 5.749 -0.665 1.00 84.62 101 THR A CA 1
ATOM 791 C C . THR A 1 101 ? 26.034 7.100 -0.244 1.00 84.62 101 THR A C 1
ATOM 793 O O . THR A 1 101 ? 26.919 7.677 -0.894 1.00 84.62 101 THR A O 1
ATOM 796 N N . ALA A 1 102 ? 25.489 7.679 0.826 1.00 83.94 102 ALA A N 1
ATOM 797 C CA . ALA A 1 102 ? 25.981 8.922 1.413 1.00 83.94 102 ALA A CA 1
ATOM 798 C C . ALA A 1 102 ? 25.750 8.915 2.927 1.00 83.94 102 ALA A C 1
ATOM 800 O O . ALA A 1 102 ? 24.635 8.636 3.375 1.00 83.94 102 ALA A O 1
ATOM 801 N N . THR A 1 103 ? 26.781 9.295 3.684 1.00 84.81 103 THR A N 1
ATOM 802 C CA . THR A 1 103 ? 26.848 9.323 5.160 1.00 84.81 103 THR A CA 1
ATOM 803 C C . THR A 1 103 ? 26.036 10.467 5.790 1.00 84.81 103 THR A C 1
ATOM 805 O O . THR A 1 103 ? 26.385 11.004 6.831 1.00 84.81 103 THR A O 1
ATOM 808 N N . GLY A 1 104 ? 24.964 10.915 5.135 1.00 83.00 104 GLY A N 1
ATOM 809 C CA . GLY A 1 104 ? 24.118 11.991 5.644 1.00 83.00 104 GLY A CA 1
ATOM 810 C C . GLY A 1 104 ? 23.049 12.428 4.653 1.00 83.00 104 GLY A C 1
ATOM 811 O O . GLY A 1 104 ? 23.244 12.369 3.435 1.00 83.00 104 GLY A O 1
ATOM 812 N N . ALA A 1 105 ? 21.913 12.894 5.176 1.00 76.44 105 ALA A N 1
ATOM 813 C CA . ALA A 1 105 ? 20.791 13.344 4.357 1.00 76.44 105 ALA A CA 1
ATOM 814 C C . ALA A 1 105 ? 21.195 14.513 3.444 1.00 76.44 105 ALA A C 1
ATOM 816 O O . ALA A 1 105 ? 20.974 14.432 2.241 1.00 76.44 105 ALA A O 1
ATOM 817 N N . GLY A 1 106 ? 21.860 15.551 3.968 1.00 79.12 106 GLY A N 1
ATOM 818 C CA . GLY A 1 106 ? 22.288 16.711 3.169 1.00 79.12 106 GLY A CA 1
ATOM 819 C C . GLY A 1 106 ? 23.197 16.339 1.990 1.00 79.12 106 GLY A C 1
ATOM 820 O O . GLY A 1 106 ? 22.949 16.758 0.863 1.00 79.12 106 GLY A O 1
ATOM 821 N N . ARG A 1 107 ? 24.187 15.460 2.218 1.00 77.56 107 ARG A N 1
ATOM 822 C CA . ARG A 1 107 ? 25.082 14.944 1.163 1.00 77.56 107 ARG A CA 1
ATOM 823 C C . ARG A 1 107 ? 24.362 14.041 0.159 1.00 77.56 107 ARG A C 1
ATOM 825 O O . ARG A 1 107 ? 24.738 13.990 -1.007 1.00 77.56 107 ARG A O 1
ATOM 832 N N . ARG A 1 108 ? 23.337 13.306 0.598 1.00 81.31 108 ARG A N 1
ATOM 833 C CA . ARG A 1 108 ? 22.487 12.513 -0.298 1.00 81.31 108 ARG A CA 1
ATOM 834 C C . ARG A 1 108 ? 21.688 13.421 -1.225 1.00 81.31 108 ARG A C 1
ATOM 836 O O . ARG A 1 108 ? 21.673 13.181 -2.426 1.00 81.31 108 ARG A O 1
ATOM 843 N N . TRP A 1 109 ? 21.068 14.463 -0.673 1.00 76.38 109 TRP A N 1
ATOM 844 C CA . TRP A 1 109 ? 20.295 15.433 -1.443 1.00 76.38 109 TRP A CA 1
ATOM 845 C C . TRP A 1 109 ? 21.179 16.198 -2.423 1.00 76.38 109 TRP A C 1
ATOM 847 O O . TRP A 1 109 ? 20.826 16.259 -3.590 1.00 76.38 109 TRP A O 1
ATOM 857 N N . SER A 1 110 ? 22.369 16.656 -2.023 1.00 73.94 110 SER A N 1
ATOM 858 C CA . SER A 1 110 ? 23.282 17.336 -2.954 1.00 73.94 110 SER A CA 1
ATOM 859 C C . SER A 1 110 ? 23.755 16.446 -4.112 1.00 73.94 110 SER A C 1
ATOM 861 O O . SER A 1 110 ? 23.921 16.933 -5.230 1.00 73.94 110 SER A O 1
ATOM 863 N N . LYS A 1 111 ? 23.926 15.135 -3.883 1.00 72.69 111 LYS A N 1
ATOM 864 C CA . LYS A 1 111 ? 24.206 14.154 -4.949 1.00 72.69 111 LYS A CA 1
ATOM 865 C C . LYS A 1 111 ? 22.988 13.871 -5.836 1.00 72.69 111 LYS A C 1
ATOM 867 O O . LYS A 1 111 ? 23.164 13.637 -7.027 1.00 72.69 111 LYS A O 1
ATOM 872 N N . ALA A 1 112 ? 21.787 13.859 -5.258 1.00 72.31 112 ALA A N 1
ATOM 873 C CA . ALA A 1 112 ? 20.536 13.533 -5.942 1.00 72.31 112 ALA A CA 1
ATOM 874 C C . ALA A 1 112 ? 19.874 14.737 -6.636 1.00 72.31 112 ALA A C 1
ATOM 876 O O . ALA A 1 112 ? 18.955 14.542 -7.429 1.00 72.31 112 ALA A O 1
ATOM 877 N N . SER A 1 113 ? 20.311 15.966 -6.340 1.00 65.38 113 SER A N 1
ATOM 878 C CA . SER A 1 113 ? 19.697 17.181 -6.867 1.00 65.38 113 SER A CA 1
ATOM 879 C C . SER A 1 113 ? 19.698 17.190 -8.402 1.00 65.38 113 SER A C 1
ATOM 881 O O . SER A 1 113 ? 20.767 17.090 -9.017 1.00 65.38 113 SER A O 1
ATOM 883 N N . PRO A 1 114 ? 18.528 17.381 -9.041 1.00 58.16 114 PRO A N 1
ATOM 884 C CA . PRO A 1 114 ? 18.386 17.324 -10.497 1.00 58.16 114 PRO A CA 1
ATOM 885 C C . PRO A 1 114 ? 19.236 18.377 -11.226 1.00 58.16 114 PRO A C 1
ATOM 887 O O . PRO A 1 114 ? 19.668 18.141 -12.353 1.00 58.16 114 PRO A O 1
ATOM 890 N N . GLY A 1 115 ? 19.568 19.491 -10.560 1.00 54.97 115 GLY A N 1
ATOM 891 C CA . GLY A 1 115 ? 20.482 20.513 -11.082 1.00 54.97 115 GLY A CA 1
ATOM 892 C C . GLY A 1 115 ? 21.892 19.996 -11.399 1.00 54.97 115 GLY A C 1
ATOM 893 O O . GLY A 1 115 ? 22.516 20.481 -12.335 1.00 54.97 115 GLY A O 1
ATOM 894 N N . ARG A 1 116 ? 22.377 18.957 -10.700 1.00 50.44 116 ARG A N 1
ATOM 895 C CA . ARG A 1 116 ? 23.678 18.324 -10.989 1.00 50.44 116 ARG A CA 1
ATOM 896 C C . ARG A 1 116 ? 23.582 17.279 -12.107 1.00 50.44 116 ARG A C 1
ATOM 898 O O . ARG A 1 116 ? 24.559 17.041 -12.807 1.00 50.44 116 ARG A O 1
ATOM 905 N N . ALA A 1 117 ? 22.405 16.676 -12.294 1.00 51.78 117 ALA A N 1
ATOM 906 C CA . ALA A 1 117 ? 22.147 15.689 -13.346 1.00 51.78 117 ALA A CA 1
ATOM 907 C C . ALA A 1 117 ? 22.021 16.323 -14.746 1.00 51.78 117 ALA A C 1
ATOM 909 O O . ALA A 1 117 ? 22.322 15.664 -15.738 1.00 51.78 117 ALA A O 1
ATOM 910 N N . ARG A 1 118 ? 21.635 17.606 -14.833 1.00 50.56 118 ARG A N 1
ATOM 911 C CA . ARG A 1 118 ? 21.525 18.359 -16.100 1.00 50.56 118 ARG A CA 1
ATOM 912 C C . ARG A 1 118 ? 22.860 18.851 -16.677 1.00 50.56 118 ARG A C 1
ATOM 914 O O . ARG A 1 118 ? 22.858 19.442 -17.747 1.00 50.56 118 ARG A O 1
ATOM 921 N N . GLY A 1 119 ? 23.989 18.607 -16.014 1.00 44.22 119 GLY A N 1
ATOM 922 C CA . GLY A 1 119 ? 25.243 19.306 -16.301 1.00 44.22 119 GLY A CA 1
ATOM 923 C C . GLY A 1 119 ? 25.900 19.099 -17.672 1.00 44.22 119 GLY A C 1
ATOM 924 O O . GLY A 1 119 ? 26.881 19.794 -17.899 1.00 44.22 119 GLY A O 1
ATOM 925 N N . ARG A 1 120 ? 25.446 18.197 -18.567 1.00 47.25 120 ARG A N 1
ATOM 926 C CA . ARG A 1 120 ? 26.096 18.028 -19.894 1.00 47.25 120 ARG A CA 1
ATOM 927 C C . ARG A 1 120 ? 25.212 17.693 -21.112 1.00 47.25 120 ARG A C 1
ATOM 929 O O . ARG A 1 120 ? 25.583 18.112 -22.195 1.00 47.25 120 ARG A O 1
ATOM 936 N N . ASP A 1 121 ? 24.042 17.046 -20.978 1.00 53.53 121 ASP A N 1
ATOM 937 C CA . ASP A 1 121 ? 23.424 16.371 -22.151 1.00 53.53 121 ASP A CA 1
ATOM 938 C C . ASP A 1 121 ? 21.929 16.672 -22.441 1.00 53.53 121 ASP A C 1
ATOM 940 O O . ASP A 1 121 ? 21.313 15.950 -23.219 1.00 53.53 121 ASP A O 1
ATOM 944 N N . HIS A 1 122 ? 21.282 17.662 -21.806 1.00 58.59 122 HIS A N 1
ATOM 945 C CA . HIS A 1 122 ? 19.841 17.966 -22.022 1.00 58.59 122 HIS A CA 1
ATOM 946 C C . HIS A 1 122 ? 18.862 16.769 -21.879 1.00 58.59 122 HIS A C 1
ATOM 948 O O . HIS A 1 122 ? 17.731 16.813 -22.364 1.00 58.59 122 HIS A O 1
ATOM 954 N N . ARG A 1 123 ? 19.255 15.695 -21.180 1.00 64.88 123 ARG A N 1
ATOM 955 C CA . ARG A 1 123 ? 18.433 14.481 -21.034 1.00 64.88 123 ARG A CA 1
ATOM 956 C C . ARG A 1 123 ? 17.321 14.664 -20.002 1.00 64.88 123 ARG A C 1
ATOM 958 O O . ARG A 1 123 ? 17.550 15.197 -18.913 1.00 64.88 123 ARG A O 1
ATOM 965 N N . ALA A 1 124 ? 16.136 14.140 -20.312 1.00 68.31 124 ALA A N 1
ATOM 966 C CA . ALA A 1 124 ? 15.051 14.012 -19.347 1.00 68.31 124 ALA A CA 1
ATOM 967 C C . ALA A 1 124 ? 15.492 13.135 -18.161 1.00 68.31 124 ALA A C 1
ATOM 969 O O . ALA A 1 124 ? 16.122 12.089 -18.335 1.00 68.31 124 ALA A O 1
ATOM 970 N N . CYS A 1 125 ? 15.174 13.578 -16.946 1.00 70.12 125 CYS A N 1
ATOM 971 C CA . CYS A 1 125 ? 15.505 12.878 -15.707 1.00 70.12 125 CYS A CA 1
ATOM 972 C C . CYS A 1 125 ? 14.239 12.691 -14.870 1.00 70.12 125 CYS A C 1
ATOM 974 O O . CYS A 1 125 ? 13.442 13.618 -14.725 1.00 70.12 125 CYS A O 1
ATOM 976 N N . LEU A 1 126 ? 14.097 11.505 -14.282 1.00 73.75 126 LEU A N 1
ATOM 977 C CA . LEU A 1 126 ? 13.042 11.185 -13.327 1.00 73.75 126 LEU A CA 1
ATOM 978 C C . LEU A 1 126 ? 13.693 10.897 -11.972 1.00 73.75 126 LEU A C 1
ATOM 980 O O . LEU A 1 126 ? 14.638 10.110 -11.890 1.00 73.75 126 LEU A O 1
ATOM 984 N N . ALA A 1 127 ? 13.233 11.578 -10.926 1.00 76.06 127 ALA A N 1
ATOM 985 C CA . ALA A 1 127 ? 13.801 11.469 -9.587 1.00 76.06 127 ALA A CA 1
ATOM 986 C C . ALA A 1 127 ? 12.724 11.016 -8.607 1.00 76.06 127 ALA A C 1
ATOM 988 O O . ALA A 1 127 ? 11.775 11.752 -8.380 1.00 76.06 127 ALA A O 1
ATOM 989 N N . ASP A 1 128 ? 12.880 9.842 -7.996 1.00 73.38 128 ASP A N 1
ATOM 990 C CA . ASP A 1 128 ? 11.853 9.301 -7.109 1.00 73.38 128 ASP A CA 1
ATOM 991 C C . ASP A 1 128 ? 12.061 9.647 -5.624 1.00 73.38 128 ASP A C 1
ATOM 993 O O . ASP A 1 128 ? 13.177 9.680 -5.107 1.00 73.38 128 ASP A O 1
ATOM 997 N N . ALA A 1 129 ? 10.958 9.853 -4.900 1.00 77.50 129 ALA A N 1
ATOM 998 C CA . ALA A 1 129 ? 10.926 10.119 -3.465 1.00 77.50 129 ALA A CA 1
ATOM 999 C C . ALA A 1 129 ? 9.815 9.308 -2.785 1.00 77.50 129 ALA A C 1
ATOM 1001 O O 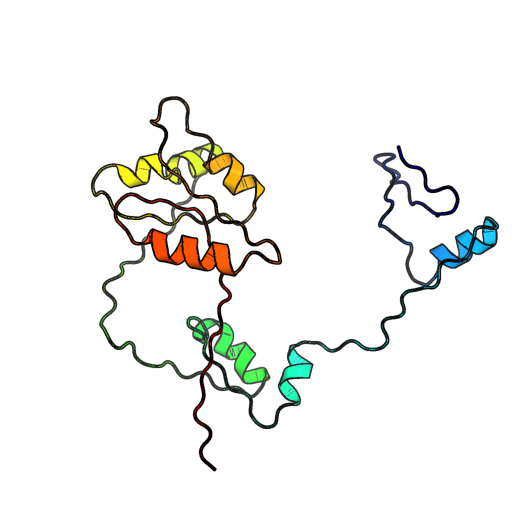. ALA A 1 129 ? 8.672 9.293 -3.231 1.00 77.50 129 ALA A O 1
ATOM 1002 N N . ARG A 1 130 ? 10.139 8.665 -1.657 1.00 76.31 130 ARG A N 1
ATOM 1003 C CA . ARG A 1 130 ? 9.195 7.800 -0.922 1.00 76.31 130 ARG A CA 1
ATOM 1004 C C . ARG A 1 130 ? 8.122 8.563 -0.138 1.00 76.31 130 ARG A C 1
ATOM 1006 O O . ARG A 1 130 ? 7.114 7.975 0.223 1.00 76.31 130 ARG A O 1
ATOM 1013 N N . ALA A 1 131 ? 8.330 9.851 0.146 1.00 74.75 131 ALA A N 1
ATOM 1014 C CA . ALA A 1 131 ? 7.407 10.660 0.939 1.00 74.75 131 ALA A CA 1
ATOM 1015 C C . ALA A 1 131 ? 7.148 12.026 0.295 1.00 74.75 131 ALA A C 1
ATOM 1017 O O . ALA A 1 131 ? 8.068 12.687 -0.190 1.00 74.75 131 ALA A O 1
ATOM 1018 N N . ALA A 1 132 ? 5.906 12.511 0.386 1.00 72.81 132 ALA A N 1
ATOM 1019 C CA . ALA A 1 132 ? 5.515 13.817 -0.155 1.00 72.81 132 ALA A CA 1
ATOM 1020 C C . ALA A 1 132 ? 6.281 14.993 0.485 1.00 72.81 132 ALA A C 1
ATOM 1022 O O . ALA A 1 132 ? 6.504 16.026 -0.146 1.00 72.81 132 ALA A O 1
ATOM 1023 N N . ALA A 1 133 ? 6.713 14.851 1.743 1.00 73.94 133 ALA A N 1
ATOM 1024 C CA . ALA A 1 133 ? 7.564 15.835 2.411 1.00 73.94 133 ALA A CA 1
ATOM 1025 C C . ALA A 1 133 ? 8.962 15.937 1.774 1.00 73.94 133 ALA A C 1
ATOM 1027 O O . ALA A 1 133 ? 9.533 17.023 1.730 1.00 73.94 133 ALA A O 1
ATOM 1028 N N . CYS A 1 134 ? 9.493 14.828 1.257 1.00 70.38 134 CYS A N 1
ATOM 1029 C CA . CYS A 1 134 ? 10.786 14.792 0.581 1.00 70.38 134 CYS A CA 1
ATOM 1030 C C . CYS A 1 134 ? 10.727 15.498 -0.780 1.00 70.38 134 CYS A C 1
ATOM 1032 O O . CYS A 1 134 ? 11.657 16.227 -1.104 1.00 70.38 134 CYS A O 1
ATOM 1034 N N . VAL A 1 135 ? 9.616 15.371 -1.518 1.00 70.31 135 VAL A N 1
ATOM 1035 C CA . VAL A 1 135 ? 9.396 16.095 -2.788 1.00 70.31 135 VAL A CA 1
ATOM 1036 C C . VAL A 1 135 ? 9.503 17.608 -2.571 1.00 70.31 135 VAL A C 1
ATOM 1038 O O . VAL A 1 135 ? 10.324 18.262 -3.201 1.00 70.31 135 VAL A O 1
ATOM 1041 N N . ARG A 1 136 ? 8.808 18.144 -1.554 1.00 66.69 136 ARG A N 1
ATOM 1042 C CA . ARG A 1 136 ? 8.867 19.579 -1.200 1.00 66.69 136 ARG A CA 1
ATOM 1043 C C . ARG A 1 136 ? 10.272 20.086 -0.863 1.00 66.69 136 ARG A C 1
ATOM 1045 O O . ARG A 1 136 ? 10.550 21.264 -1.053 1.00 66.69 136 ARG A O 1
ATOM 1052 N N . ARG A 1 137 ? 11.133 19.232 -0.298 1.00 63.12 137 ARG A N 1
ATOM 1053 C CA . ARG A 1 137 ? 12.527 19.595 0.009 1.00 63.12 137 ARG A CA 1
ATOM 1054 C C . ARG A 1 137 ? 13.405 19.567 -1.237 1.00 63.12 137 ARG A C 1
ATOM 1056 O O . ARG A 1 137 ? 14.291 20.403 -1.332 1.00 63.12 137 ARG A O 1
ATOM 1063 N N . GLY A 1 138 ? 13.151 18.639 -2.160 1.00 60.41 138 GLY A N 1
ATOM 1064 C CA . GLY A 1 138 ? 13.839 18.566 -3.450 1.00 60.41 138 GLY A CA 1
ATOM 1065 C C . GLY A 1 138 ? 13.467 19.705 -4.405 1.00 60.41 138 GLY A C 1
ATOM 1066 O O . GLY A 1 138 ? 14.307 20.111 -5.199 1.00 60.41 138 GLY A O 1
ATOM 1067 N N . ASP A 1 139 ? 12.251 20.248 -4.282 1.00 60.16 139 ASP A N 1
ATOM 1068 C CA . ASP A 1 139 ? 11.774 21.389 -5.081 1.00 60.16 139 ASP A CA 1
ATOM 1069 C C . ASP A 1 139 ? 12.383 22.733 -4.645 1.00 60.16 139 ASP A C 1
ATOM 1071 O O . ASP A 1 139 ? 12.325 23.712 -5.390 1.00 60.16 139 ASP A O 1
ATOM 1075 N N . ARG A 1 140 ? 12.964 22.817 -3.436 1.00 57.47 140 ARG A N 1
ATOM 1076 C CA . ARG A 1 140 ? 13.678 24.029 -3.020 1.00 57.47 140 ARG A CA 1
ATOM 1077 C C . ARG A 1 140 ? 15.004 24.093 -3.780 1.00 57.47 140 ARG A C 1
ATOM 1079 O O . ARG A 1 140 ? 15.818 23.183 -3.610 1.00 57.47 140 ARG A O 1
ATOM 1086 N N . PRO A 1 141 ? 15.251 25.145 -4.582 1.00 54.25 141 PRO A N 1
ATOM 1087 C CA . PRO A 1 141 ? 16.539 25.295 -5.238 1.00 54.25 141 PRO A CA 1
ATOM 1088 C C . PRO A 1 141 ? 17.632 25.339 -4.168 1.00 54.25 141 PRO A C 1
ATOM 1090 O O . PRO A 1 141 ? 17.486 26.006 -3.141 1.00 54.25 141 PRO A O 1
ATOM 1093 N N . ALA A 1 142 ? 18.727 24.614 -4.399 1.00 50.59 142 ALA A N 1
ATOM 1094 C CA . ALA A 1 142 ? 19.936 24.846 -3.627 1.00 50.59 142 ALA A CA 1
ATOM 1095 C C . ALA A 1 142 ? 20.344 26.311 -3.850 1.00 50.59 142 ALA A C 1
ATOM 1097 O O . ALA A 1 142 ? 20.264 26.805 -4.981 1.00 50.59 142 ALA A O 1
ATOM 1098 N N . ALA A 1 143 ? 20.719 27.008 -2.775 1.00 40.72 143 ALA A N 1
ATOM 1099 C CA . ALA A 1 143 ? 21.128 28.406 -2.841 1.00 40.72 143 ALA A CA 1
ATOM 1100 C C . ALA A 1 143 ? 22.166 28.591 -3.967 1.00 40.72 143 ALA A C 1
ATOM 1102 O O . ALA A 1 143 ? 23.201 27.930 -3.957 1.00 40.72 143 ALA A O 1
ATOM 1103 N N . GLY A 1 144 ? 21.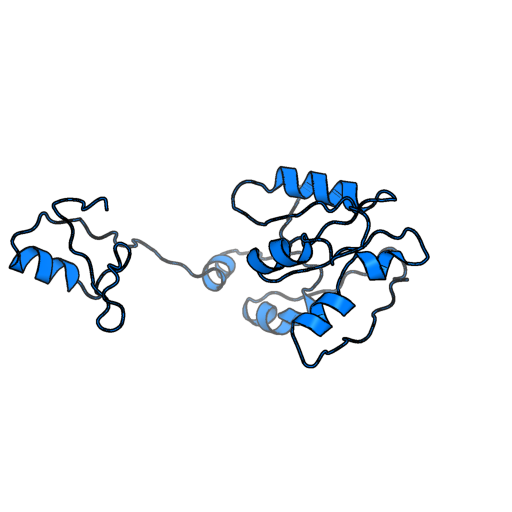844 29.424 -4.968 1.00 47.47 144 GLY A N 1
ATOM 1104 C CA . GLY A 1 144 ? 22.729 29.736 -6.100 1.00 47.47 144 GLY A CA 1
ATOM 1105 C C . GLY A 1 144 ? 22.495 28.982 -7.421 1.00 47.47 144 GLY A C 1
ATOM 1106 O O . GLY A 1 144 ? 23.289 29.156 -8.338 1.00 47.47 144 GLY A O 1
ATOM 1107 N N . THR A 1 145 ? 21.433 28.177 -7.576 1.00 50.16 145 THR A N 1
ATOM 1108 C CA . THR A 1 145 ? 21.119 27.504 -8.864 1.00 50.16 145 THR A CA 1
ATOM 1109 C C . THR A 1 145 ? 19.898 28.106 -9.565 1.00 50.16 145 THR A C 1
ATOM 1111 O O . THR A 1 145 ? 18.893 28.395 -8.915 1.00 50.16 145 THR A O 1
ATOM 1114 N N . SER A 1 146 ? 19.969 28.274 -10.895 1.00 47.50 146 SER A N 1
ATOM 1115 C CA . SER A 1 146 ? 18.870 28.806 -11.711 1.00 47.50 146 SER A CA 1
ATOM 1116 C C . SER A 1 146 ? 17.600 27.955 -11.583 1.00 47.50 146 SER A C 1
ATOM 1118 O O . SER A 1 146 ? 17.637 26.731 -11.412 1.00 47.50 146 SER A O 1
ATOM 1120 N N . ARG A 1 147 ? 16.453 28.639 -11.618 1.00 53.34 147 ARG A N 1
ATOM 1121 C CA . ARG A 1 147 ? 15.114 28.094 -11.378 1.00 53.34 147 ARG A CA 1
ATOM 1122 C C . ARG A 1 147 ? 14.742 27.126 -12.506 1.00 53.34 147 ARG A C 1
ATOM 1124 O O . ARG A 1 147 ? 14.198 27.520 -13.529 1.00 53.34 147 ARG A O 1
ATOM 1131 N N . THR A 1 148 ? 15.085 25.854 -12.337 1.00 56.72 148 THR A N 1
ATOM 1132 C CA . THR A 1 148 ? 14.726 24.807 -13.297 1.00 56.72 148 THR A CA 1
ATOM 1133 C C . THR A 1 148 ? 13.229 24.507 -13.201 1.00 56.72 148 THR A C 1
ATOM 1135 O O . THR A 1 148 ? 12.701 24.414 -12.090 1.00 56.72 148 THR A O 1
ATOM 1138 N N . PRO A 1 149 ? 12.516 24.362 -14.334 1.00 57.78 149 PRO A N 1
ATOM 1139 C CA . PRO A 1 149 ? 11.125 23.943 -14.306 1.00 57.78 149 PRO A CA 1
ATOM 1140 C C . PRO A 1 149 ? 11.064 22.489 -13.828 1.00 57.78 149 PRO A C 1
ATOM 1142 O O . PRO A 1 149 ? 11.500 21.569 -14.525 1.00 57.78 149 PRO A O 1
ATOM 1145 N N . VAL A 1 150 ? 10.554 22.306 -12.611 1.00 63.00 150 VAL A N 1
ATOM 1146 C CA . VAL A 1 150 ? 10.299 21.002 -11.999 1.00 63.00 150 VAL A CA 1
ATOM 1147 C C . VAL A 1 150 ? 8.794 20.835 -11.839 1.00 63.00 150 VAL A C 1
ATOM 1149 O O . VAL A 1 150 ? 8.141 21.664 -11.208 1.00 63.00 150 VAL A O 1
ATOM 1152 N N . ALA A 1 151 ? 8.231 19.769 -12.406 1.00 64.38 151 ALA A N 1
ATOM 1153 C CA . ALA A 1 151 ? 6.821 19.433 -12.221 1.00 64.38 151 ALA A CA 1
ATOM 1154 C C . ALA A 1 151 ? 6.689 18.378 -11.11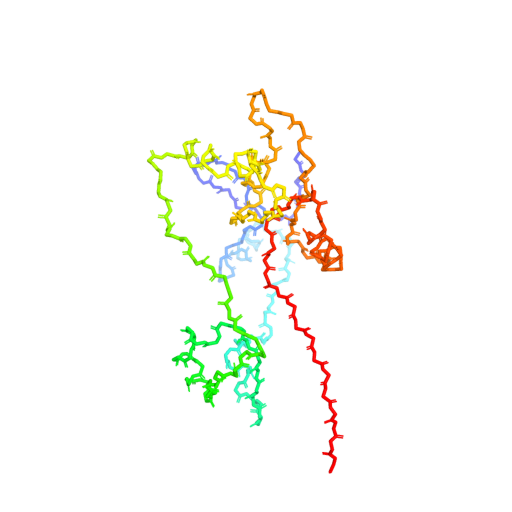6 1.00 64.38 151 ALA A C 1
ATOM 1156 O O . ALA A 1 151 ? 7.148 17.260 -11.279 1.00 64.38 151 ALA A O 1
ATOM 1157 N N . ALA A 1 152 ? 6.091 18.693 -9.969 1.00 66.69 152 ALA A N 1
ATOM 1158 C CA . ALA A 1 152 ? 5.982 17.731 -8.870 1.00 66.69 152 ALA A CA 1
ATOM 1159 C C . ALA A 1 152 ? 4.721 16.859 -8.992 1.00 66.69 152 ALA A C 1
ATOM 1161 O O . ALA A 1 152 ? 3.600 17.362 -8.885 1.00 66.69 152 ALA A O 1
ATOM 1162 N N . LEU A 1 153 ? 4.892 15.540 -9.135 1.00 66.62 153 LEU A N 1
ATOM 1163 C CA . LEU A 1 153 ? 3.785 14.583 -9.109 1.00 66.62 153 LEU A CA 1
ATOM 1164 C C . LEU A 1 153 ? 3.514 14.059 -7.697 1.00 66.62 153 LEU A C 1
ATOM 1166 O O . LEU A 1 153 ? 4.421 13.789 -6.908 1.00 66.62 153 LEU A O 1
ATOM 1170 N N . ARG A 1 154 ? 2.226 13.921 -7.362 1.00 69.88 154 ARG A N 1
ATOM 1171 C CA . ARG A 1 154 ? 1.771 13.335 -6.097 1.00 69.88 154 ARG A CA 1
ATOM 1172 C C . ARG A 1 154 ? 0.639 12.356 -6.346 1.00 69.88 154 ARG A C 1
ATOM 1174 O O . ARG A 1 154 ? -0.403 12.734 -6.876 1.00 69.88 154 ARG A O 1
ATOM 1181 N N . ALA A 1 155 ? 0.825 11.129 -5.876 1.00 67.31 155 ALA A N 1
ATOM 1182 C CA . ALA A 1 155 ? -0.241 10.145 -5.792 1.00 67.31 155 ALA A CA 1
ATOM 1183 C C . ALA A 1 155 ? -1.187 10.535 -4.646 1.00 67.31 155 ALA A C 1
ATOM 1185 O O . ALA A 1 155 ? -0.962 10.198 -3.487 1.00 67.31 155 ALA A O 1
ATOM 1186 N N . SER A 1 156 ? -2.223 11.305 -4.960 1.00 68.69 156 SER A N 1
ATOM 1187 C CA . SER A 1 156 ? -3.386 11.474 -4.089 1.00 68.69 156 SER A CA 1
ATOM 1188 C C . SER A 1 156 ? -4.607 10.916 -4.808 1.00 68.69 156 SER A C 1
ATOM 1190 O O . SER A 1 156 ? -4.710 11.078 -6.028 1.00 68.69 156 SER A O 1
ATOM 1192 N N . GLY A 1 157 ? -5.538 10.316 -4.065 1.00 58.34 157 GLY A N 1
ATOM 1193 C CA . GLY A 1 157 ? -6.793 9.807 -4.626 1.00 58.34 157 GLY A CA 1
ATOM 1194 C C . GLY A 1 157 ? -7.470 10.840 -5.537 1.00 58.34 157 GLY A C 1
ATOM 1195 O O . GLY A 1 157 ? -7.506 12.025 -5.210 1.00 58.34 157 GLY A O 1
ATOM 1196 N N . GLY A 1 158 ? -7.925 10.398 -6.714 1.00 65.50 158 GLY A N 1
ATOM 1197 C CA . GLY A 1 158 ? -8.712 11.209 -7.654 1.00 65.50 158 GLY A CA 1
ATOM 1198 C C . GLY A 1 158 ? -7.947 12.006 -8.723 1.00 65.50 158 GLY A C 1
ATOM 1199 O O . GLY A 1 158 ? -8.580 12.706 -9.503 1.00 65.50 158 GLY A O 1
ATOM 1200 N N . ARG A 1 159 ? -6.609 11.922 -8.818 1.00 68.50 159 ARG A N 1
ATOM 1201 C CA . ARG A 1 159 ? -5.811 12.677 -9.824 1.00 68.50 159 ARG A CA 1
ATOM 1202 C C . ARG A 1 159 ? -5.079 11.813 -10.858 1.00 68.50 159 ARG A C 1
ATOM 1204 O O . ARG A 1 159 ? -4.045 12.222 -11.378 1.00 68.50 159 ARG A O 1
ATOM 1211 N N . ALA A 1 160 ? -5.611 10.634 -11.174 1.00 70.44 160 ALA A N 1
ATOM 1212 C CA . ALA A 1 160 ? -4.977 9.700 -12.109 1.00 70.44 160 ALA A CA 1
ATOM 1213 C C . ALA A 1 160 ? -4.810 10.278 -13.530 1.00 70.44 160 ALA A C 1
ATOM 1215 O O . ALA A 1 160 ? -3.758 10.094 -14.132 1.00 70.44 160 ALA A O 1
ATOM 1216 N N . ALA A 1 161 ? -5.792 11.037 -14.032 1.00 74.06 161 ALA A N 1
ATOM 1217 C CA . ALA A 1 161 ? -5.724 11.650 -15.363 1.00 74.06 161 ALA A CA 1
ATOM 1218 C C . ALA A 1 161 ? -4.588 12.684 -15.470 1.00 74.06 161 ALA A C 1
ATOM 1220 O O . ALA A 1 161 ? -3.670 12.513 -16.260 1.00 74.06 161 ALA A O 1
ATOM 1221 N N . LYS A 1 162 ? -4.554 13.672 -14.561 1.00 72.69 162 LYS A N 1
ATOM 1222 C CA . LYS A 1 162 ? -3.484 14.692 -14.514 1.00 72.69 162 LYS A CA 1
ATOM 1223 C C . LYS A 1 162 ? -2.086 14.080 -14.393 1.00 72.69 162 LYS A C 1
ATOM 1225 O O . LYS A 1 162 ? -1.106 14.631 -14.891 1.00 72.69 162 LYS A O 1
ATOM 1230 N N . PHE A 1 163 ? -1.988 12.952 -13.697 1.00 67.56 163 PHE A N 1
ATOM 1231 C CA . PHE A 1 163 ? -0.749 12.203 -13.572 1.00 67.56 163 PHE A CA 1
ATOM 1232 C C . PHE A 1 163 ? -0.328 11.563 -14.898 1.00 67.56 163 PHE A C 1
ATOM 1234 O O . PHE A 1 163 ? 0.845 11.654 -15.254 1.00 67.56 163 PHE A O 1
ATOM 1241 N N . ALA A 1 164 ? -1.266 10.956 -15.628 1.00 75.50 164 ALA A N 1
ATOM 1242 C CA . ALA A 1 164 ? -1.013 10.384 -16.946 1.00 75.50 164 ALA A CA 1
ATOM 1243 C C . ALA A 1 164 ? -0.578 11.460 -17.954 1.00 75.50 164 ALA A C 1
ATOM 1245 O O . ALA A 1 164 ? 0.433 11.271 -18.626 1.00 75.50 164 ALA A O 1
ATOM 1246 N N . ASP A 1 165 ? -1.255 12.612 -17.972 1.00 76.81 165 ASP A N 1
ATOM 1247 C CA . ASP A 1 165 ? -0.923 13.732 -18.865 1.00 76.81 165 ASP A CA 1
ATOM 1248 C C . ASP A 1 165 ? 0.481 14.277 -18.584 1.00 76.81 165 ASP A C 1
ATOM 1250 O O . ASP A 1 165 ? 1.290 14.492 -19.485 1.00 76.81 165 ASP A O 1
ATOM 1254 N N . THR A 1 166 ? 0.810 14.455 -17.301 1.00 71.50 166 THR A N 1
ATOM 1255 C CA . THR A 1 166 ? 2.145 14.915 -16.910 1.00 71.50 166 THR A CA 1
ATOM 1256 C C . THR A 1 166 ? 3.199 13.877 -17.279 1.00 71.50 166 THR A C 1
ATOM 1258 O O . THR A 1 166 ? 4.234 14.256 -17.812 1.00 71.50 166 THR A O 1
ATOM 1261 N N . ALA A 1 167 ? 2.939 12.586 -17.027 1.00 71.62 167 ALA A N 1
ATOM 1262 C CA . ALA A 1 167 ? 3.849 11.485 -17.342 1.00 71.62 167 ALA A CA 1
ATOM 1263 C C . ALA A 1 167 ? 4.124 11.361 -18.850 1.00 71.62 167 ALA A C 1
ATOM 1265 O O . ALA A 1 167 ? 5.270 11.129 -19.235 1.00 71.62 167 ALA A O 1
ATOM 1266 N N . ALA A 1 168 ? 3.104 11.559 -19.690 1.00 76.75 168 ALA A N 1
ATOM 1267 C CA . ALA A 1 168 ? 3.242 11.561 -21.145 1.00 76.75 168 ALA A CA 1
ATOM 1268 C C . ALA A 1 168 ? 4.180 12.680 -21.632 1.00 76.75 168 ALA A C 1
ATOM 1270 O O . ALA A 1 168 ? 5.003 12.459 -22.519 1.00 76.75 168 ALA A O 1
ATOM 1271 N N . ASN A 1 169 ? 4.131 13.845 -20.982 1.00 70.19 169 ASN A N 1
ATOM 1272 C CA . ASN A 1 169 ? 4.931 15.018 -21.342 1.00 70.19 169 ASN A CA 1
ATOM 1273 C C . ASN A 1 169 ? 6.355 15.026 -20.743 1.00 70.19 169 ASN A C 1
ATOM 1275 O O . ASN A 1 169 ? 7.159 15.889 -21.085 1.00 70.19 169 ASN A O 1
ATOM 1279 N N . VAL A 1 170 ? 6.727 14.073 -19.874 1.00 63.53 170 VAL A N 1
ATOM 1280 C CA . VAL A 1 170 ? 8.093 14.013 -19.294 1.00 63.53 170 VAL 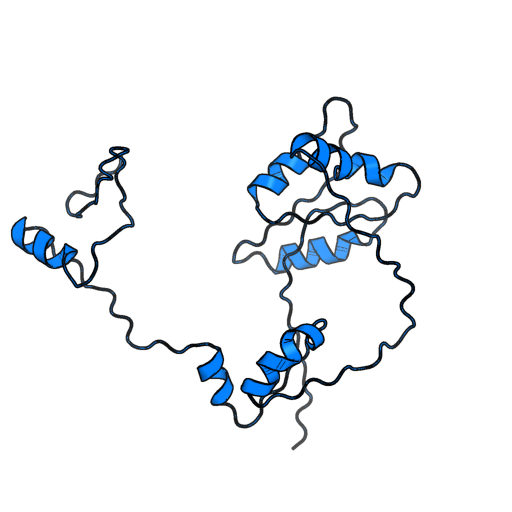A CA 1
ATOM 1281 C C . VAL A 1 170 ? 9.158 13.670 -20.348 1.00 63.53 170 VAL A C 1
ATOM 1283 O O . VAL A 1 170 ? 10.329 14.001 -20.172 1.00 63.53 170 VAL A O 1
ATOM 1286 N N . GLY A 1 171 ? 8.769 13.013 -21.445 1.00 56.22 171 GLY A N 1
ATOM 1287 C CA . GLY A 1 171 ? 9.683 12.562 -22.500 1.00 56.22 171 GLY A CA 1
ATOM 1288 C C . GLY A 1 171 ? 10.138 13.646 -23.482 1.00 56.22 171 GLY A C 1
ATOM 1289 O O . GLY A 1 171 ? 11.112 13.423 -24.201 1.00 56.22 171 GLY A O 1
ATOM 1290 N N . SER A 1 172 ? 9.480 14.808 -23.520 1.00 58.00 172 SER A N 1
ATOM 1291 C CA . SER A 1 172 ? 9.893 15.919 -24.383 1.00 58.00 172 SER A CA 1
ATOM 1292 C C . SER A 1 172 ? 11.091 16.666 -23.785 1.00 58.00 172 SER A C 1
ATOM 1294 O O . SER A 1 172 ? 11.141 16.940 -22.583 1.00 58.00 172 SER A O 1
ATOM 1296 N N . THR A 1 173 ? 12.069 16.998 -24.628 1.00 45.69 173 THR A N 1
ATOM 1297 C CA . THR A 1 173 ? 13.289 17.748 -24.285 1.00 45.69 173 THR A CA 1
ATOM 1298 C C . THR A 1 173 ? 12.998 18.955 -23.384 1.00 45.69 173 THR A C 1
ATOM 1300 O O . THR A 1 173 ? 12.248 19.847 -23.762 1.00 45.69 173 THR A O 1
ATOM 1303 N N . GLY A 1 174 ? 13.620 18.999 -22.196 1.00 50.16 174 GLY A N 1
ATOM 1304 C CA . GLY A 1 174 ? 13.597 20.160 -21.289 1.00 50.16 174 GLY A CA 1
ATOM 1305 C C . GLY A 1 174 ? 12.799 20.017 -19.982 1.00 50.16 174 GLY A C 1
ATOM 1306 O O . GLY A 1 174 ? 13.016 20.819 -19.064 1.00 50.16 174 GLY A O 1
ATOM 1307 N N . CYS A 1 175 ? 11.955 18.991 -19.823 1.00 42.44 175 CYS A N 1
ATOM 1308 C CA . CYS A 1 175 ? 11.142 18.787 -18.614 1.00 42.44 175 CYS A CA 1
ATOM 1309 C C . CYS A 1 175 ? 11.799 17.818 -17.604 1.00 42.44 175 CYS A C 1
ATOM 1311 O O . CYS A 1 175 ? 12.460 16.845 -17.962 1.00 42.44 175 CYS A O 1
ATOM 1313 N N . THR A 1 176 ? 11.683 18.105 -16.304 1.00 44.09 176 THR A N 1
ATOM 1314 C CA . THR A 1 176 ? 12.174 17.238 -15.213 1.00 44.09 176 THR A CA 1
ATOM 1315 C C . THR A 1 176 ? 11.099 17.171 -14.133 1.00 44.09 176 THR A C 1
ATOM 1317 O O . THR A 1 176 ? 10.573 18.201 -13.721 1.00 44.09 176 THR A O 1
ATOM 1320 N N . THR A 1 177 ? 10.744 15.969 -13.687 1.00 47.38 177 THR A N 1
ATOM 1321 C CA . THR A 1 177 ? 9.549 15.730 -12.858 1.00 47.38 177 THR A CA 1
ATOM 1322 C C . THR A 1 177 ? 9.885 14.644 -11.824 1.00 47.38 177 THR A C 1
ATOM 1324 O O . THR A 1 177 ? 10.387 13.590 -12.225 1.00 47.38 177 THR A O 1
ATOM 1327 N N . PRO A 1 178 ? 9.691 14.860 -10.506 1.00 38.59 178 PRO A N 1
ATOM 1328 C CA . PRO A 1 178 ? 9.832 13.802 -9.493 1.00 38.59 178 PRO A CA 1
ATOM 1329 C C . PRO A 1 178 ? 8.613 12.829 -9.423 1.00 38.59 178 PRO A C 1
ATOM 1331 O O . PRO A 1 178 ? 7.632 13.050 -10.132 1.00 38.59 178 PRO A O 1
ATOM 1334 N N . PRO A 1 179 ? 8.663 11.737 -8.618 1.00 46.09 179 PRO A N 1
ATOM 1335 C CA . PRO A 1 179 ? 8.181 10.374 -8.920 1.00 46.09 179 PRO A CA 1
ATOM 1336 C C . PRO A 1 179 ? 6.723 10.192 -9.321 1.00 46.09 179 PRO A C 1
ATOM 1338 O O . PRO A 1 179 ? 5.798 10.768 -8.744 1.00 46.09 179 PRO A O 1
ATOM 1341 N N . ALA A 1 180 ? 6.540 9.133 -10.106 1.00 35.50 180 ALA A N 1
ATOM 1342 C CA . ALA A 1 180 ? 5.308 8.388 -10.279 1.00 35.50 180 ALA A CA 1
ATOM 1343 C C . ALA A 1 180 ? 5.284 7.111 -9.404 1.00 35.50 180 ALA A C 1
ATOM 1345 O O . ALA A 1 180 ? 6.146 6.250 -9.557 1.00 35.50 180 ALA A O 1
ATOM 1346 N N . VAL A 1 181 ? 4.268 6.917 -8.546 1.00 33.41 181 VAL A N 1
ATOM 1347 C CA . VAL A 1 181 ? 3.949 5.581 -7.991 1.00 33.41 181 VAL A CA 1
ATOM 1348 C C . VAL A 1 181 ? 3.019 4.877 -8.977 1.00 33.41 181 VAL A C 1
ATOM 1350 O O . VAL A 1 181 ? 1.907 5.332 -9.232 1.00 33.41 181 VAL A O 1
ATOM 1353 N N . ARG A 1 182 ? 3.509 3.785 -9.569 1.00 30.69 182 ARG A N 1
ATOM 1354 C CA . ARG A 1 182 ? 2.829 2.997 -10.603 1.00 30.69 182 ARG A CA 1
ATOM 1355 C C . ARG A 1 182 ? 1.517 2.384 -10.106 1.00 30.69 182 ARG A C 1
ATOM 1357 O O . ARG A 1 182 ? 1.531 1.528 -9.230 1.00 30.69 182 ARG A O 1
ATOM 1364 N N . SER A 1 183 ? 0.422 2.704 -10.785 1.00 27.25 183 SER A N 1
ATOM 1365 C CA . SER A 1 183 ? -0.612 1.726 -11.147 1.00 27.25 183 SER A CA 1
ATOM 1366 C C . SER A 1 183 ? -1.400 2.256 -12.349 1.00 27.25 183 SER A C 1
ATOM 1368 O O . SER A 1 183 ? -2.109 3.248 -12.251 1.00 27.25 183 SER A O 1
ATOM 1370 N N . ALA A 1 184 ? -1.227 1.617 -13.505 1.00 26.66 184 ALA A N 1
ATOM 1371 C CA . ALA A 1 184 ? -2.106 1.775 -14.657 1.00 26.66 184 ALA A CA 1
ATOM 1372 C C . ALA A 1 184 ? -2.279 0.387 -15.280 1.00 26.66 184 ALA A C 1
ATOM 1374 O O . ALA A 1 184 ? -1.326 -0.194 -15.800 1.00 26.66 184 ALA A O 1
ATOM 1375 N N . PHE A 1 185 ? -3.486 -0.152 -15.142 1.00 23.22 185 PHE A N 1
ATOM 1376 C CA . PHE A 1 185 ? -3.979 -1.309 -15.875 1.00 23.22 185 PHE A CA 1
ATOM 1377 C C . PHE A 1 185 ? -4.907 -0.774 -16.964 1.00 23.22 185 PHE A C 1
ATOM 1379 O O . PHE A 1 185 ? -5.854 -0.055 -16.658 1.00 23.22 185 PHE A O 1
ATOM 1386 N N . ALA A 1 186 ? -4.645 -1.136 -18.215 1.00 23.95 186 ALA A N 1
ATOM 1387 C CA . ALA A 1 186 ? -5.597 -1.008 -19.308 1.00 23.95 186 ALA A CA 1
ATOM 1388 C C . ALA A 1 186 ? -5.691 -2.381 -19.979 1.00 23.95 186 ALA A C 1
ATOM 1390 O O . ALA A 1 186 ? -4.672 -2.942 -20.380 1.00 23.95 186 ALA A O 1
ATOM 1391 N N . TRP A 1 187 ? -6.902 -2.930 -20.052 1.00 26.25 187 TRP A N 1
ATOM 1392 C CA . TRP A 1 187 ? -7.203 -4.172 -20.758 1.00 26.25 187 TRP A CA 1
ATOM 1393 C C . TRP A 1 187 ? -8.207 -3.887 -21.869 1.00 26.25 187 TRP A C 1
ATOM 1395 O O . TRP A 1 187 ? -9.195 -3.188 -21.656 1.00 26.25 187 TRP A O 1
ATOM 1405 N N . ARG A 1 188 ? -7.979 -4.502 -23.029 1.00 21.39 188 ARG A N 1
ATOM 1406 C CA . ARG A 1 188 ? -9.006 -4.772 -24.034 1.00 21.39 188 ARG A CA 1
ATOM 1407 C C . ARG A 1 188 ? -8.845 -6.239 -24.424 1.00 21.39 188 ARG A C 1
ATOM 1409 O O . ARG A 1 188 ? -7.764 -6.629 -24.852 1.00 21.39 188 ARG A O 1
ATOM 1416 N N . TRP A 1 189 ? -9.886 -7.040 -24.228 1.00 27.97 189 TRP A N 1
ATOM 1417 C CA . TRP A 1 189 ? -9.960 -8.418 -24.719 1.00 27.97 189 TRP A CA 1
ATOM 1418 C C . TRP A 1 189 ? -10.961 -8.481 -25.876 1.00 27.97 189 TRP A C 1
ATOM 1420 O O . TRP A 1 189 ? -12.031 -7.879 -25.762 1.00 27.97 189 TRP A O 1
ATOM 1430 N N . PRO A 1 190 ? -10.663 -9.198 -26.972 1.00 34.16 190 PRO A N 1
ATOM 1431 C CA . PRO A 1 190 ? -11.691 -9.699 -27.864 1.00 34.16 190 PRO A CA 1
ATOM 1432 C C . PRO A 1 190 ? -12.263 -10.990 -27.267 1.00 34.16 190 PRO A C 1
ATOM 1434 O O . PRO A 1 190 ? -11.533 -11.938 -26.981 1.00 34.16 190 PRO A O 1
ATOM 1437 N N . ILE A 1 191 ? -13.575 -11.011 -27.064 1.00 32.78 191 ILE A N 1
ATOM 1438 C CA . ILE A 1 191 ? -14.326 -12.218 -26.729 1.00 32.78 191 ILE A CA 1
ATOM 1439 C C . ILE A 1 191 ? -14.497 -12.982 -28.049 1.00 32.78 191 ILE A C 1
ATOM 1441 O O . ILE A 1 191 ? -15.033 -12.422 -29.006 1.00 32.78 191 ILE A O 1
ATOM 1445 N N . ARG A 1 192 ? -14.017 -14.224 -28.131 1.00 32.06 192 ARG A N 1
ATOM 1446 C CA . ARG A 1 192 ? -14.477 -15.187 -29.140 1.00 32.06 192 ARG A CA 1
ATOM 1447 C C . ARG A 1 192 ? -15.288 -16.241 -28.397 1.00 32.06 192 ARG A C 1
ATOM 1449 O O . ARG A 1 192 ? -14.778 -16.804 -27.430 1.00 32.06 192 ARG A O 1
ATOM 1456 N N . GLY A 1 193 ? -16.548 -16.380 -28.808 1.00 36.19 193 GLY A N 1
ATOM 1457 C CA . GLY A 1 193 ? -17.395 -17.520 -28.464 1.00 36.19 193 GLY A CA 1
ATOM 1458 C C . GLY A 1 193 ? -16.965 -18.783 -29.190 1.00 36.19 193 GLY A C 1
ATOM 1459 O O . GLY A 1 193 ? -16.030 -18.699 -30.024 1.00 36.19 193 GLY A O 1
#

Secondary structure (DSSP, 8-state):
----TT---EEPTTT--EETT---TTTHHHHHHHHTTPPPPPP---S----HHHHHTTSS------TTHHHHHHHHHHTT----PPPPSS---PPPPPPPP-SSHHHHHHHH-HHHHTTTT---EE---SSHHHHHHHTSPPTT-----B------TT-HHHHHHHHHHTTSTT-EE----------------

pLDDT: mean 71.05, std 17.78, range [21.39, 92.94]

Foldseek 3Di:
DDPPPFADWDADPPPRDTDRPDDDPPCVRVVVCVVVVGDDDDDPDDPDDDDPLRVQLPDPDDDDDDPPVVVCQVVCVVSVDHDDDDDDPDDDPDDDDDDDDDPDDVVVLVVQQVLVVCPPDLAQDEAEDPDPVVLVVSCDDDPPDPNQDEAEDDPDPPCPPVVVVVVVPSHDGRYYYYDDDDDDDDDDDDDDD

Radius of gyration: 25.39 Å; chains: 1; bounding box: 52×51×62 Å

Sequence (193 aa):
MHFAPCKLQIVDEYTGRVMVDRSLERGLSQMIEVKEELDFFRRRDTISSITYQRFFRRYECLAGLSGTATAVAPQMRSMSCASRRIGRSSAATSGNRSSSTATGAGRRWSKASPGRARGRDHRACLADARAAACVRRGDRPAAGTSRTPVAALRASGGRAAKFADTAANVGSTGCTTPPAVRSAFAWRWPIRG

InterPro domains:
  IPR000185 Protein translocase subunit SecA [PR00906] (14-36)
  IPR000185 Protein translocase subunit SecA [PR00906] (51-68)
  IPR000185 Protein translocase subunit SecA [PTHR30612] (8-73)
  IPR011115 SecA DEAD-like, N-terminal [PF07517] (28-74)
  IPR014018 SecA motor DEAD [PS51196] (1-79)
  IPR036670 SecA, preprotein cross-linking domain superfamily [SSF81767] (7-39)